Protein AF-0000000075672800 (afdb_homodimer)

Nearest PDB structures (foldseek):
  2wul-assembly1_D  TM=9.890E-01  e=1.015E-16  Homo sapiens
  2mmz-assembly1_A  TM=9.321E-01  e=4.591E-15  Homo sapiens
  2mma-assembly1_A  TM=9.754E-01  e=5.398E-12  Arabidopsis thaliana
  3gx8-assembly1_A  TM=9.590E-01  e=9.386E-12  Saccharomyces cerevisiae
  2yan-assembly2_B  TM=9.429E-01  e=2.158E-10  Homo sapiens

Sequence (304 aa):
MSRVFLTTARFLRTQGARSAFLRALSSEAADTGSREHIDGLVKKDKVVVFMKGVPQQPMCGFSNAVVQILRMHGVDNYSSYNVLEDENLRQGIKDYSSWPTIPQVFLSGEFVGGCDILLQMHQNGDLVEELQKVGIRSALLDKQPDTDKDKQMSRVFLTTARFLRTQGARSAFLRALSSEAADTGSREHIDGLVKKDKVVVFMKGVPQQPMCGFSNAVVQILRMHGVDNYSSYNVLEDENLRQGIKDYSSWPTIPQVFLSGEFVGGCDILLQMHQNGDLVEELQKVGIRSALLDKQPDTDKDKQ

Foldseek 3Di:
DPPPPPPPPPPPPCPDDPPDPPPPPPVPVPQCLDLVNVLCQLQVDQKEKEAADDLVDGPDPLRVLVSVLCVQQVNDDDHYDHCVVPVSNVVSVCVNLVHNDDIWMHGNSHTQGGSVSSVVCSVVVVVQVVCVVRPRHTPVVVPPPPVPPPVD/DPPPPPPPPPPPPCPDDPPDPPPPPPVPVPQCLDLVNVLCQLQVDQKEKEAADDLVDGPDPLRVLVSVLCVQQVNDDDHYDHCVVPVSNVVSVCVNLVHNDDIWMHGNSHTQGGSVSSVVCSVVVVVQVVCVVRPRHTPVVVPPPPVPPPVD

Solvent-accessible surface area (backbone atoms only — not comparable to full-atom values): 17864 Å² total; per-residue (Å²): 136,83,82,79,78,80,80,79,80,81,79,79,78,77,78,73,88,69,77,76,70,76,66,70,71,65,68,64,74,74,60,60,28,34,65,70,50,45,57,52,56,33,53,68,34,56,39,23,34,42,23,41,35,44,88,94,53,47,71,39,73,52,27,39,49,48,48,49,53,35,45,61,32,62,51,80,80,62,47,70,41,48,32,80,83,31,67,50,35,44,52,22,51,29,62,70,66,72,38,94,66,77,17,38,35,22,50,63,49,40,80,73,36,36,43,72,51,50,51,51,24,56,73,72,47,52,42,47,54,58,35,43,75,70,73,38,75,40,46,60,70,70,71,56,77,78,65,76,67,74,76,109,138,85,80,81,78,80,79,80,80,81,80,80,78,79,78,75,87,70,77,79,69,77,68,72,69,63,68,66,74,74,60,60,29,34,64,70,50,46,56,51,55,33,52,70,36,58,38,24,35,43,23,42,36,43,87,93,52,47,73,38,72,52,28,39,50,47,46,50,53,36,45,62,32,62,52,81,79,61,48,71,42,47,32,78,82,30,65,50,34,42,52,21,53,28,60,70,67,73,39,94,66,77,16,38,36,23,51,62,49,38,80,73,36,35,43,71,50,50,50,51,25,57,74,72,48,52,42,48,55,58,36,43,75,70,74,38,76,40,45,59,70,70,72,55,78,79,63,75,68,75,75,109

InterPro domains:
  IPR002109 Glutaredoxin [PF00462] (47-112)
  IPR004480 Monothiol glutaredoxin-related [PTHR10293] (20-142)
  IPR004480 Monothiol glutaredoxin-related [TIGR00365] (36-132)
  IPR033658 Glutaredoxin, PICOT-like [cd03028] (38-128)
  IPR036249 Thioredoxin-like superfamily [SSF52833] (35-136)

Structure (mmCIF, N/CA/C/O backbone):
data_AF-0000000075672800-model_v1
#
loop_
_entity.id
_entity.type
_entity.pdbx_description
1 polymer 'Glutaredoxin-related protein 5, mitochondrial'
#
loop_
_atom_site.group_PDB
_atom_site.id
_atom_site.type_symbol
_atom_site.label_atom_id
_atom_site.label_alt_id
_atom_site.label_comp_id
_atom_site.label_asym_id
_atom_site.label_entity_id
_atom_site.label_seq_id
_atom_site.pdbx_PDB_ins_code
_atom_site.Cartn_x
_atom_site.Cartn_y
_atom_site.Cartn_z
_atom_site.occupancy
_atom_site.B_iso_or_equiv
_atom_site.auth_seq_id
_atom_site.auth_comp_id
_atom_site.auth_asym_id
_atom_site.auth_atom_id
_atom_site.pdbx_PDB_model_num
ATOM 1 N N . MET A 1 1 ? 70.875 -48.156 53.344 1 31.61 1 MET A N 1
ATOM 2 C CA . MET A 1 1 ? 70.875 -47.062 52.406 1 31.61 1 MET A CA 1
ATOM 3 C C . MET A 1 1 ? 69.688 -47.156 51.469 1 31.61 1 MET A C 1
ATOM 5 O O . MET A 1 1 ? 69.75 -47.875 50.469 1 31.61 1 MET A O 1
ATOM 9 N N . SER A 1 2 ? 68.438 -47.5 52.094 1 36.44 2 SER A N 1
ATOM 10 C CA . SER A 1 2 ? 67.125 -47.938 51.625 1 36.44 2 SER A CA 1
ATOM 11 C C . SER A 1 2 ? 66.438 -46.812 50.844 1 36.44 2 SER A C 1
ATOM 13 O O . SER A 1 2 ? 66.188 -45.75 51.375 1 36.44 2 SER A O 1
ATOM 15 N N . ARG A 1 3 ? 66.875 -46.625 49.5 1 32.41 3 ARG A N 1
ATOM 16 C CA . ARG A 1 3 ? 66.438 -45.688 48.469 1 32.41 3 ARG A CA 1
ATOM 17 C C . ARG A 1 3 ? 64.938 -45.719 48.25 1 32.41 3 ARG A C 1
ATOM 19 O O . ARG A 1 3 ? 64.375 -46.75 47.875 1 32.41 3 ARG A O 1
ATOM 26 N N . VAL A 1 4 ? 64.062 -45.031 49.156 1 38.91 4 VAL A N 1
ATOM 27 C CA . VAL A 1 4 ? 62.656 -44.844 49.188 1 38.91 4 VAL A CA 1
ATOM 28 C C . VAL A 1 4 ? 62.188 -44.125 47.906 1 38.91 4 VAL A C 1
ATOM 30 O O . VAL A 1 4 ? 62.594 -43 47.625 1 38.91 4 VAL A O 1
ATOM 33 N N . PHE A 1 5 ? 62.156 -44.844 46.688 1 38.09 5 PHE A N 1
ATOM 34 C CA . PHE A 1 5 ? 61.719 -44.344 45.406 1 38.09 5 PHE A CA 1
ATOM 35 C C . PHE A 1 5 ? 60.281 -43.812 45.469 1 38.09 5 PHE A C 1
ATOM 37 O O . PHE A 1 5 ? 59.375 -44.594 45.812 1 38.09 5 PHE A O 1
ATOM 44 N N . LEU A 1 6 ? 60.031 -42.562 45.938 1 40.22 6 LEU A N 1
ATOM 45 C CA . LEU A 1 6 ? 58.75 -41.844 46 1 40.22 6 LEU A CA 1
ATOM 46 C C . LEU A 1 6 ? 58.125 -41.719 44.594 1 40.22 6 LEU A C 1
ATOM 48 O O . LEU A 1 6 ? 58.719 -41.094 43.688 1 40.22 6 LEU A O 1
ATOM 52 N N . THR A 1 7 ? 57.469 -42.781 44.031 1 39.62 7 THR A N 1
ATOM 53 C CA . THR A 1 7 ? 56.781 -42.844 42.75 1 39.62 7 THR A CA 1
ATOM 54 C C . THR A 1 7 ? 55.656 -41.844 42.688 1 39.62 7 THR A C 1
ATOM 56 O O . THR A 1 7 ? 54.719 -41.906 43.469 1 39.62 7 THR A O 1
ATOM 59 N N . THR A 1 8 ? 55.906 -40.469 42.406 1 40.53 8 THR A N 1
ATOM 60 C CA . THR A 1 8 ? 54.906 -39.406 42.219 1 40.53 8 THR A CA 1
ATOM 61 C C . THR A 1 8 ? 53.969 -39.75 41.094 1 40.53 8 THR A C 1
ATOM 63 O O . THR A 1 8 ? 54.375 -40.031 39.969 1 40.53 8 THR A O 1
ATOM 66 N N . ALA A 1 9 ? 52.75 -40.344 41.344 1 37.44 9 ALA A N 1
ATOM 67 C CA . ALA A 1 9 ? 51.625 -40.625 40.469 1 37.44 9 ALA A CA 1
ATOM 68 C C . ALA A 1 9 ? 51.094 -39.375 39.781 1 37.44 9 ALA A C 1
ATOM 70 O O . ALA A 1 9 ? 50.781 -38.375 40.438 1 37.44 9 ALA A O 1
ATOM 71 N N . ARG A 1 10 ? 51.625 -39.031 38.562 1 36.66 10 ARG A N 1
ATOM 72 C CA . ARG A 1 10 ? 51.156 -38 37.656 1 36.66 10 ARG A CA 1
ATOM 73 C C . ARG A 1 10 ? 49.688 -38.125 37.375 1 36.66 10 ARG A C 1
ATOM 75 O O . ARG A 1 10 ? 49.219 -39.188 36.875 1 36.66 10 ARG A O 1
ATOM 82 N N . PHE A 1 11 ? 48.781 -37.469 38.156 1 42.66 11 PHE A N 1
ATOM 83 C CA . PHE A 1 11 ? 47.344 -37.281 37.938 1 42.66 11 PHE A CA 1
ATOM 84 C C . PHE A 1 11 ? 47.062 -36.688 36.562 1 42.66 11 PHE A C 1
ATOM 86 O O . PHE A 1 11 ? 47.5 -35.594 36.281 1 42.66 11 PHE A O 1
ATOM 93 N N . LEU A 1 12 ? 46.875 -37.562 35.594 1 40.03 12 LEU A N 1
ATOM 94 C CA . LEU A 1 12 ? 46.406 -37.25 34.25 1 40.03 12 LEU A CA 1
ATOM 95 C C . LEU A 1 12 ? 45.031 -36.531 34.312 1 40.03 12 LEU A C 1
ATOM 97 O O . LEU A 1 12 ? 44.094 -37.062 34.844 1 40.03 12 LEU A O 1
ATOM 101 N N . ARG A 1 13 ? 45.031 -35.156 34.344 1 42.19 13 ARG A N 1
ATOM 102 C CA . ARG A 1 13 ? 43.906 -34.25 34.156 1 42.19 13 ARG A CA 1
ATOM 103 C C . ARG A 1 13 ? 43.188 -34.5 32.844 1 42.19 13 ARG A C 1
ATOM 105 O O . ARG A 1 13 ? 43.75 -34.375 31.766 1 42.19 13 ARG A O 1
ATOM 112 N N . THR A 1 14 ? 42.25 -35.5 32.812 1 38.66 14 THR A N 1
ATOM 113 C CA . THR A 1 14 ? 41.312 -35.688 31.734 1 38.66 14 THR A CA 1
ATOM 114 C C . THR A 1 14 ? 40.469 -34.438 31.5 1 38.66 14 THR A C 1
ATOM 116 O O . THR A 1 14 ? 39.625 -34.094 32.344 1 38.66 14 THR A O 1
ATOM 119 N N . GLN A 1 15 ? 41 -33.312 31.125 1 44.03 15 GLN A N 1
ATOM 120 C CA . GLN A 1 15 ? 40.188 -32.156 30.719 1 44.03 15 GLN A CA 1
ATOM 121 C C . GLN A 1 15 ? 39.281 -32.5 29.547 1 44.03 15 GLN A C 1
ATOM 123 O O . GLN A 1 15 ? 39.75 -32.656 28.422 1 44.03 15 GLN A O 1
ATOM 128 N N . GLY A 1 16 ? 38.469 -33.625 29.609 1 35.09 16 GLY A N 1
ATOM 129 C CA . GLY A 1 16 ? 37.656 -33.938 28.469 1 35.09 16 GLY A CA 1
ATOM 130 C C . GLY A 1 16 ? 36.844 -32.75 27.953 1 35.09 16 GLY A C 1
ATOM 131 O O . GLY A 1 16 ? 36.719 -31.734 28.641 1 35.09 16 GLY A O 1
ATOM 132 N N . ALA A 1 17 ? 35.875 -33 26.781 1 35.78 17 ALA A N 1
ATOM 133 C CA . ALA A 1 17 ? 35.188 -32.594 25.578 1 35.78 17 ALA A CA 1
ATOM 134 C C . ALA A 1 17 ? 33.906 -31.844 25.906 1 35.78 17 ALA A C 1
ATOM 136 O O . ALA A 1 17 ? 32.812 -32.438 25.906 1 35.78 17 ALA A O 1
ATOM 137 N N . ARG A 1 18 ? 33.844 -31.172 27.047 1 38 18 ARG A N 1
ATOM 138 C CA . ARG A 1 18 ? 32.5 -30.609 27.312 1 38 18 ARG A CA 1
ATOM 139 C C . ARG A 1 18 ? 32.031 -29.781 26.141 1 38 18 ARG A C 1
ATOM 141 O O . ARG A 1 18 ? 30.828 -29.516 26 1 38 18 ARG A O 1
ATOM 148 N N . SER A 1 19 ? 32.906 -29.016 25.531 1 41.56 19 SER A N 1
ATOM 149 C CA . SER A 1 19 ? 32.406 -27.719 25.109 1 41.56 19 SER A CA 1
ATOM 150 C C . SER A 1 19 ? 31.531 -27.859 23.859 1 41.56 19 SER A C 1
ATOM 152 O O . SER A 1 19 ? 31 -26.859 23.359 1 41.56 19 SER A O 1
ATOM 154 N N . ALA A 1 20 ? 31.422 -28.953 23.078 1 39.66 20 ALA A N 1
ATOM 155 C CA . ALA A 1 20 ? 31 -28.734 21.688 1 39.66 20 ALA A CA 1
ATOM 156 C C . ALA A 1 20 ? 29.484 -28.594 21.594 1 39.66 20 ALA A C 1
ATOM 158 O O . ALA A 1 20 ? 28.953 -28.312 20.516 1 39.66 20 ALA A O 1
ATOM 159 N N . PHE A 1 21 ? 28.688 -28.828 22.656 1 44.5 21 PHE A N 1
ATOM 160 C CA . PHE A 1 21 ? 27.281 -29.094 22.359 1 44.5 21 PHE A CA 1
ATOM 161 C C . PHE A 1 21 ? 26.516 -27.797 22.156 1 44.5 21 PHE A C 1
ATOM 163 O O . PHE A 1 21 ? 25.422 -27.797 21.578 1 44.5 21 PHE A O 1
ATOM 170 N N . LEU A 1 22 ? 26.969 -26.656 22.641 1 41.94 22 LEU A N 1
ATOM 171 C CA . LEU A 1 22 ? 26.016 -25.562 22.703 1 41.94 22 LEU A CA 1
ATOM 172 C C . LEU A 1 22 ? 25.797 -24.938 21.328 1 41.94 22 LEU A C 1
ATOM 174 O O . LEU A 1 22 ? 25.016 -24 21.188 1 41.94 22 LEU A O 1
ATOM 178 N N . ARG A 1 23 ? 26.625 -25.125 20.391 1 43.59 23 ARG A N 1
ATOM 179 C CA . ARG A 1 23 ? 26.516 -24.281 19.219 1 43.59 23 ARG A CA 1
ATOM 180 C C . ARG A 1 23 ? 25.328 -24.688 18.359 1 43.59 23 ARG A C 1
ATOM 182 O O . ARG A 1 23 ? 25.031 -24.062 17.344 1 43.59 23 ARG A O 1
ATOM 189 N N . ALA A 1 24 ? 24.875 -25.891 18.438 1 42.12 24 ALA A N 1
ATOM 190 C CA . ALA A 1 24 ? 24.109 -26.312 17.25 1 42.12 24 ALA A CA 1
ATOM 191 C C . ALA A 1 24 ? 22.75 -25.609 17.203 1 42.12 24 ALA A C 1
ATOM 193 O O . ALA A 1 24 ? 22.078 -25.625 16.172 1 42.12 24 ALA A O 1
ATOM 194 N N . LEU A 1 25 ? 22.234 -25.281 18.422 1 39.91 25 LEU A N 1
ATOM 195 C CA . LEU A 1 25 ? 20.828 -24.891 18.281 1 39.91 25 LEU A CA 1
ATOM 196 C C . LEU A 1 25 ? 20.703 -23.469 17.734 1 39.91 25 LEU A C 1
ATOM 198 O O . LEU A 1 25 ? 19.797 -22.734 18.109 1 39.91 25 LEU A O 1
ATOM 202 N N . SER A 1 26 ? 21.703 -22.875 17.297 1 42.16 26 SER A N 1
ATOM 203 C CA . SER A 1 26 ? 21.344 -21.609 16.688 1 42.16 26 SER A CA 1
ATOM 204 C C . SER A 1 26 ? 20.188 -21.781 15.711 1 42.16 26 SER A C 1
ATOM 206 O O . SER A 1 26 ? 20.312 -22.469 14.695 1 42.16 26 SER A O 1
ATOM 208 N N . SER A 1 27 ? 19.047 -21.984 16.188 1 41.69 27 SER A N 1
ATOM 209 C CA . SER A 1 27 ? 17.891 -21.812 15.336 1 41.69 27 SER A CA 1
ATOM 210 C C . SER A 1 27 ? 18.125 -20.703 14.305 1 41.69 27 SER A C 1
ATOM 212 O O . SER A 1 27 ? 18.297 -19.547 14.664 1 41.69 27 SER A O 1
ATOM 214 N N . GLU A 1 28 ? 19.016 -20.781 13.461 1 42.94 28 GLU A N 1
ATOM 215 C CA . GLU A 1 28 ? 19.031 -19.828 12.352 1 42.94 28 GLU A CA 1
ATOM 216 C C . GLU A 1 28 ? 17.625 -19.344 12.008 1 42.94 28 GLU A C 1
ATOM 218 O O . GLU A 1 28 ? 16.797 -20.141 11.57 1 42.94 28 GLU A O 1
ATOM 223 N N . ALA A 1 29 ? 16.984 -18.641 12.867 1 49.84 29 ALA A N 1
ATOM 224 C CA . ALA A 1 29 ? 15.766 -17.969 12.422 1 49.84 29 ALA A CA 1
ATOM 225 C C . ALA A 1 29 ? 15.75 -17.812 10.906 1 49.84 29 ALA A C 1
ATOM 227 O O . ALA A 1 29 ? 16.703 -17.297 10.32 1 49.84 29 ALA A O 1
ATOM 228 N N . ALA A 1 30 ? 15.234 -18.844 10.156 1 63.38 30 ALA A N 1
ATOM 229 C CA . ALA A 1 30 ? 15.156 -18.969 8.703 1 63.38 30 ALA A CA 1
ATOM 230 C C . ALA A 1 30 ? 14.961 -17.609 8.047 1 63.38 30 ALA A C 1
ATOM 232 O O . ALA A 1 30 ? 14.086 -16.844 8.445 1 63.38 30 ALA A O 1
ATOM 233 N N . ASP A 1 31 ? 16.062 -17.031 7.461 1 91 31 ASP A N 1
ATOM 234 C CA . ASP A 1 31 ? 16.016 -15.836 6.625 1 91 31 ASP A CA 1
ATOM 235 C C . ASP A 1 31 ? 14.852 -15.914 5.629 1 91 31 ASP A C 1
ATOM 237 O O . ASP A 1 31 ? 14.953 -16.594 4.605 1 91 31 ASP A O 1
ATOM 241 N N . THR A 1 32 ? 13.688 -15.391 5.992 1 97.5 32 THR A N 1
ATOM 242 C CA . THR A 1 32 ? 12.461 -15.469 5.199 1 97.5 32 THR A CA 1
ATOM 243 C C . THR A 1 32 ? 12.664 -14.844 3.824 1 97.5 32 THR A C 1
ATOM 245 O O . THR A 1 32 ? 11.867 -15.062 2.912 1 97.5 32 THR A O 1
ATOM 248 N N . GLY A 1 33 ? 13.695 -14.133 3.695 1 98.19 33 GLY A N 1
ATOM 249 C CA . GLY A 1 33 ? 13.984 -13.492 2.422 1 98.19 33 GLY A CA 1
ATOM 250 C C . GLY A 1 33 ? 15 -14.242 1.588 1 98.19 33 GLY A C 1
ATOM 251 O O . GLY A 1 33 ? 15.352 -13.812 0.489 1 98.19 33 GLY A O 1
ATOM 252 N N . SER A 1 34 ? 15.406 -15.383 2.059 1 98.38 34 SER A N 1
ATOM 253 C CA . SER A 1 34 ? 16.422 -16.141 1.334 1 98.38 34 SER A CA 1
ATOM 254 C C . SER A 1 34 ? 15.844 -16.781 0.082 1 98.38 34 SER A C 1
ATOM 256 O O . SER A 1 34 ? 14.656 -17.125 0.047 1 98.38 34 SER A O 1
ATOM 258 N N . ARG A 1 35 ? 16.719 -16.984 -0.859 1 98.25 35 ARG A N 1
ATOM 259 C CA . ARG A 1 35 ? 16.312 -17.641 -2.096 1 98.25 35 ARG A CA 1
ATOM 260 C C . ARG A 1 35 ? 15.742 -19.031 -1.816 1 98.25 35 ARG A C 1
ATOM 262 O O . ARG A 1 35 ? 14.742 -19.438 -2.414 1 98.25 35 ARG A O 1
ATOM 269 N N . GLU A 1 36 ? 16.391 -19.781 -1.002 1 97.94 36 GLU A N 1
ATOM 270 C CA . GLU A 1 36 ? 15.969 -21.125 -0.667 1 97.94 36 GLU A CA 1
ATOM 271 C C . GLU A 1 36 ? 14.562 -21.125 -0.062 1 97.94 36 GLU A C 1
ATOM 273 O O . GLU A 1 36 ? 13.734 -21.969 -0.413 1 97.94 36 GLU A O 1
ATOM 278 N N . HIS A 1 37 ? 14.336 -20.266 0.854 1 98.5 37 HIS A N 1
ATOM 279 C CA . HIS A 1 37 ? 13.023 -20.188 1.494 1 98.5 37 HIS A CA 1
ATOM 280 C C . HIS A 1 37 ? 11.938 -19.828 0.483 1 98.5 37 HIS A C 1
ATOM 282 O O . HIS A 1 37 ? 10.898 -20.484 0.436 1 98.5 37 HIS A O 1
ATOM 288 N N . ILE A 1 38 ? 12.164 -18.844 -0.338 1 98.75 38 ILE A N 1
ATOM 289 C CA . ILE A 1 38 ? 11.18 -18.359 -1.302 1 98.75 38 ILE A CA 1
ATOM 290 C C . ILE A 1 38 ? 10.922 -19.422 -2.361 1 98.75 38 ILE A C 1
ATOM 292 O O . ILE A 1 38 ? 9.789 -19.625 -2.791 1 98.75 38 ILE A O 1
ATOM 296 N N . ASP A 1 39 ? 11.992 -20.078 -2.74 1 98.62 39 ASP A N 1
ATOM 297 C CA . ASP A 1 39 ? 11.859 -21.188 -3.684 1 98.62 39 ASP A CA 1
ATOM 298 C C . ASP A 1 39 ? 10.859 -22.219 -3.172 1 98.62 39 ASP A C 1
ATOM 300 O O . ASP A 1 39 ? 10.078 -22.781 -3.949 1 98.62 39 ASP A O 1
ATOM 304 N N . GLY A 1 40 ? 10.914 -22.484 -1.912 1 98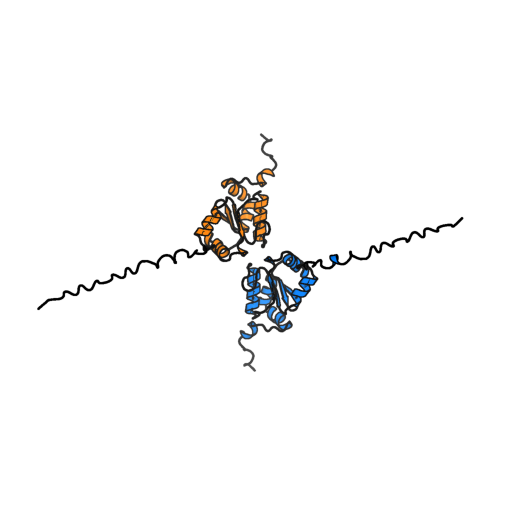.5 40 GLY A N 1
ATOM 305 C CA . GLY A 1 40 ? 9.953 -23.391 -1.309 1 98.5 40 GLY A CA 1
ATOM 306 C C . GLY A 1 40 ? 8.531 -22.859 -1.32 1 98.5 40 GLY A C 1
ATOM 307 O O . GLY A 1 40 ? 7.582 -23.594 -1.566 1 98.5 40 GLY A O 1
ATOM 308 N N . LEU A 1 41 ? 8.375 -21.594 -1.083 1 98.75 41 LEU A N 1
ATOM 309 C CA . LEU A 1 41 ? 7.051 -21 -1.019 1 98.75 41 LEU A CA 1
ATOM 310 C C . LEU A 1 41 ? 6.379 -21.016 -2.387 1 98.75 41 LEU A C 1
ATOM 312 O O . LEU A 1 41 ? 5.207 -21.375 -2.502 1 98.75 41 LEU A O 1
ATOM 316 N N . VAL A 1 42 ? 7.125 -20.656 -3.482 1 98.81 42 VAL A N 1
ATOM 317 C CA . VAL A 1 42 ? 6.508 -20.453 -4.789 1 98.81 42 VAL A CA 1
ATOM 318 C C . VAL A 1 42 ? 6.082 -21.797 -5.371 1 98.81 42 VAL A C 1
ATOM 320 O O . VAL A 1 42 ? 5.285 -21.859 -6.312 1 98.81 42 VAL A O 1
ATOM 323 N N . LYS A 1 43 ? 6.594 -22.859 -4.828 1 98.31 43 LYS A N 1
ATOM 324 C CA . LYS A 1 43 ? 6.32 -24.188 -5.355 1 98.31 43 LYS A CA 1
ATOM 325 C C . LYS A 1 43 ? 5.297 -24.922 -4.488 1 98.31 43 LYS A C 1
ATOM 327 O O . LYS A 1 43 ? 4.914 -26.047 -4.793 1 98.31 43 LYS A O 1
ATOM 332 N N . LYS A 1 44 ? 4.828 -24.25 -3.484 1 98 44 LYS A N 1
ATOM 333 C CA . LYS A 1 44 ? 3.984 -24.922 -2.494 1 98 44 LYS A CA 1
ATOM 334 C C . LYS A 1 44 ? 2.613 -25.25 -3.074 1 98 44 LYS A C 1
ATOM 336 O O . LYS A 1 44 ? 1.985 -26.234 -2.672 1 98 44 LYS A O 1
ATOM 341 N N . ASP A 1 45 ? 2.092 -24.422 -3.963 1 98.5 45 ASP A N 1
ATOM 342 C CA . ASP A 1 45 ? 0.781 -24.578 -4.586 1 98.5 45 ASP A CA 1
ATOM 343 C C . ASP A 1 45 ? 0.817 -24.156 -6.055 1 98.5 45 ASP A C 1
ATOM 345 O O . ASP A 1 45 ? 1.795 -23.562 -6.512 1 98.5 45 ASP A O 1
ATOM 349 N N . LYS A 1 46 ? -0.188 -24.547 -6.73 1 98.62 46 LYS A N 1
ATOM 350 C CA . LYS A 1 46 ? -0.269 -24.219 -8.148 1 98.62 46 LYS A CA 1
ATOM 351 C C . LYS A 1 46 ? -0.292 -22.703 -8.367 1 98.62 46 LYS A C 1
ATOM 353 O O . LYS A 1 46 ? 0.271 -22.203 -9.344 1 98.62 46 LYS A O 1
ATOM 358 N N . VAL A 1 47 ? -1.042 -22.047 -7.516 1 98.94 47 VAL A N 1
ATOM 359 C CA . VAL A 1 47 ? -1.1 -20.594 -7.562 1 98.94 47 VAL A CA 1
ATOM 360 C C . VAL A 1 47 ? -0.586 -20 -6.246 1 98.94 47 VAL A C 1
ATOM 362 O O . VAL A 1 47 ? -1.067 -20.375 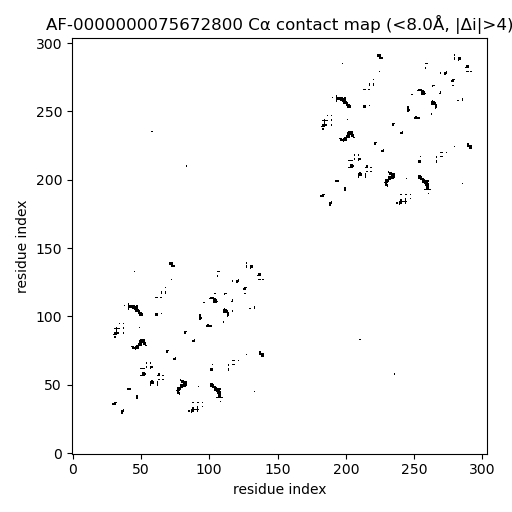-5.172 1 98.94 47 VAL A O 1
ATOM 365 N N . VAL A 1 48 ? 0.435 -19.172 -6.332 1 98.94 48 VAL A N 1
ATOM 366 C CA . VAL A 1 48 ? 1.021 -18.5 -5.176 1 98.94 48 VAL A CA 1
ATOM 367 C C . VAL A 1 48 ? 1.113 -17 -5.438 1 98.94 48 VAL A C 1
ATOM 369 O O . VAL A 1 48 ? 1.562 -16.578 -6.508 1 98.94 48 VAL A O 1
ATOM 372 N N . VAL A 1 49 ? 0.68 -16.203 -4.488 1 98.94 49 VAL A N 1
ATOM 373 C CA . VAL A 1 49 ? 0.692 -14.75 -4.633 1 98.94 49 VAL A CA 1
ATOM 374 C C . VAL A 1 49 ? 1.41 -14.109 -3.445 1 98.94 49 VAL A C 1
ATOM 376 O O . VAL A 1 49 ? 1.085 -14.398 -2.291 1 98.94 49 VAL A O 1
ATOM 379 N N . PHE A 1 50 ? 2.445 -13.344 -3.699 1 98.94 50 PHE A N 1
ATOM 380 C CA . PHE A 1 50 ? 2.996 -12.406 -2.729 1 98.94 50 PHE A CA 1
ATOM 381 C C . PHE A 1 50 ? 2.342 -11.039 -2.875 1 98.94 50 PHE A C 1
ATOM 383 O O . PHE A 1 50 ? 2.365 -10.445 -3.955 1 98.94 50 PHE A O 1
ATOM 390 N N . MET A 1 51 ? 1.781 -10.438 -1.801 1 98.88 51 MET A N 1
ATOM 391 C CA . MET A 1 51 ? 0.939 -9.258 -1.969 1 98.88 51 MET A CA 1
ATOM 392 C C . MET A 1 51 ? 0.933 -8.406 -0.702 1 98.88 51 MET A C 1
ATOM 394 O O . MET A 1 51 ? 1.441 -8.828 0.338 1 98.88 51 MET A O 1
ATOM 398 N N . LYS A 1 52 ? 0.511 -7.223 -0.835 1 98.56 52 LYS A N 1
ATOM 399 C CA . LYS A 1 52 ? 0.25 -6.375 0.322 1 98.56 52 LYS A CA 1
ATOM 400 C C . LYS A 1 52 ? -1.137 -6.641 0.9 1 98.56 52 LYS A C 1
ATOM 402 O O . LYS A 1 52 ? -2.146 -6.238 0.316 1 98.56 52 LYS A O 1
ATOM 407 N N . GLY A 1 53 ? -1.159 -7.273 2.074 1 98.06 53 GLY A N 1
ATOM 408 C CA . GLY A 1 53 ? -2.398 -7.801 2.623 1 98.06 53 GLY A CA 1
ATOM 409 C C . GLY A 1 53 ? -2.631 -9.258 2.283 1 98.06 53 GLY A C 1
ATOM 410 O O . GLY A 1 53 ? -1.686 -9.992 1.98 1 98.06 53 GLY A O 1
ATOM 411 N N . VAL A 1 54 ? -3.873 -9.703 2.535 1 98.06 54 VAL A N 1
ATOM 412 C CA . VAL A 1 54 ? -4.316 -11.055 2.217 1 98.06 54 VAL A CA 1
ATOM 413 C C . VAL A 1 54 ? -5.551 -11 1.318 1 98.06 54 VAL A C 1
ATOM 415 O O . VAL A 1 54 ? -6.172 -9.945 1.175 1 98.06 54 VAL A O 1
ATOM 418 N N . PRO A 1 55 ? -5.844 -12.125 0.625 1 98.62 55 PRO A N 1
ATOM 419 C CA . PRO A 1 55 ? -6.93 -12.094 -0.355 1 98.62 55 PRO A CA 1
ATOM 420 C C . PRO A 1 55 ? -8.234 -11.555 0.224 1 98.62 55 PRO A C 1
ATOM 422 O O . PRO A 1 55 ? -8.969 -10.844 -0.465 1 98.62 55 PRO A O 1
ATOM 425 N N . GLN A 1 56 ? -8.492 -11.82 1.483 1 97.06 56 GLN A N 1
ATOM 426 C CA . GLN A 1 56 ? -9.734 -11.391 2.113 1 97.06 56 GLN A CA 1
ATOM 427 C C . GLN A 1 56 ? -9.672 -9.922 2.514 1 97.06 56 GLN A C 1
ATOM 429 O O . GLN A 1 56 ? -10.703 -9.289 2.766 1 97.06 56 GLN A O 1
ATOM 434 N N . GLN A 1 57 ? -8.453 -9.406 2.6 1 96.69 57 GLN A N 1
ATOM 435 C CA . GLN A 1 57 ? -8.25 -8.023 3.018 1 96.69 57 GLN A CA 1
ATOM 436 C C . GLN A 1 57 ? -7.012 -7.43 2.35 1 96.69 57 GLN A C 1
ATOM 438 O O . GLN A 1 57 ? -6.035 -7.098 3.023 1 96.69 57 GLN A O 1
ATOM 443 N N . PRO A 1 58 ? -7.105 -7.215 1.062 1 97.94 58 PRO A N 1
ATOM 444 C CA . PRO A 1 58 ? -5.977 -6.547 0.41 1 97.94 58 PRO A CA 1
ATOM 445 C C . PRO A 1 58 ? -5.766 -5.121 0.916 1 97.94 58 PRO A C 1
ATOM 447 O O . PRO A 1 58 ? -6.734 -4.406 1.183 1 97.94 58 PRO A O 1
ATOM 450 N N . MET A 1 59 ? -4.555 -4.691 1.023 1 97.06 59 MET A N 1
ATOM 451 C CA . MET A 1 59 ? -4.234 -3.414 1.65 1 97.06 59 MET A CA 1
ATOM 452 C C . MET A 1 59 ? -3.658 -2.436 0.63 1 97.06 59 MET A C 1
ATOM 454 O O . MET A 1 59 ? -3.102 -1.401 1.001 1 97.06 59 MET A O 1
ATOM 458 N N . CYS A 1 60 ? -3.74 -2.736 -0.625 1 96.88 60 CYS A N 1
ATOM 459 C CA . CYS A 1 60 ? -3.299 -1.951 -1.771 1 96.88 60 CYS A CA 1
ATOM 460 C C . CYS A 1 60 ? -4.168 -2.232 -2.992 1 96.88 60 CYS A C 1
ATOM 462 O O . CYS A 1 60 ? -4.641 -3.354 -3.178 1 96.88 60 CYS A O 1
ATOM 464 N N . GLY A 1 61 ? -4.355 -1.227 -3.756 1 96.5 61 GLY A N 1
ATOM 465 C CA . GLY A 1 61 ? -5.215 -1.368 -4.922 1 96.5 61 GLY A CA 1
ATOM 466 C C . GLY A 1 61 ? -4.688 -2.371 -5.93 1 96.5 61 GLY A C 1
ATOM 467 O O . GLY A 1 61 ? -5.465 -3.09 -6.562 1 96.5 61 GLY A O 1
ATOM 468 N N . PHE A 1 62 ? -3.379 -2.426 -6.113 1 98.25 62 PHE A N 1
ATOM 469 C CA . PHE A 1 62 ? -2.797 -3.375 -7.051 1 98.25 62 PHE A CA 1
ATOM 470 C C . PHE A 1 62 ? -2.99 -4.809 -6.562 1 98.25 62 PHE A C 1
ATOM 472 O O . PHE A 1 62 ? -3.309 -5.699 -7.352 1 98.25 62 PHE A O 1
ATOM 479 N N . SER A 1 63 ? -2.738 -5.004 -5.297 1 98.88 63 SER A N 1
ATOM 480 C CA . SER A 1 63 ? -2.992 -6.32 -4.715 1 98.88 63 SER A CA 1
ATOM 481 C C . SER A 1 63 ? -4.457 -6.711 -4.852 1 98.88 63 SER A C 1
ATOM 483 O O . SER A 1 63 ? -4.773 -7.859 -5.172 1 98.88 63 SER A O 1
ATOM 485 N N . ASN A 1 64 ? -5.328 -5.781 -4.641 1 98.69 64 ASN A N 1
ATOM 486 C CA . ASN A 1 64 ? -6.754 -6.047 -4.812 1 98.69 64 ASN A CA 1
ATOM 487 C C . ASN A 1 64 ? -7.078 -6.449 -6.25 1 98.69 64 ASN A C 1
ATOM 489 O O . ASN A 1 64 ? -7.875 -7.359 -6.48 1 98.69 64 ASN A O 1
ATOM 493 N N . ALA A 1 65 ? -6.473 -5.75 -7.195 1 98.81 65 ALA A N 1
ATOM 494 C CA . ALA A 1 65 ? -6.703 -6.066 -8.602 1 98.81 65 ALA A CA 1
ATOM 495 C C . ALA A 1 65 ? -6.328 -7.512 -8.906 1 98.81 65 ALA A C 1
ATOM 497 O O . ALA A 1 65 ? -7.078 -8.227 -9.578 1 98.81 65 ALA A O 1
ATOM 498 N N . VAL A 1 66 ? -5.199 -7.934 -8.406 1 98.94 66 VAL A N 1
ATOM 499 C CA . VAL A 1 66 ? -4.746 -9.305 -8.633 1 98.94 66 VAL A CA 1
ATOM 500 C C . VAL A 1 66 ? -5.75 -10.281 -8.031 1 98.94 66 VAL A C 1
ATOM 502 O O . VAL A 1 66 ? -6.125 -11.266 -8.664 1 98.94 66 VAL A O 1
ATOM 505 N N . VAL A 1 67 ? -6.223 -10.031 -6.809 1 98.94 67 VAL A N 1
ATOM 506 C CA . VAL A 1 67 ? -7.203 -10.883 -6.141 1 98.94 67 VAL A CA 1
ATOM 507 C C . VAL A 1 67 ? -8.477 -10.969 -6.984 1 98.94 67 VAL A C 1
ATOM 509 O O . VAL A 1 67 ? -9.016 -12.055 -7.191 1 98.94 67 VAL A O 1
ATOM 512 N N . GLN A 1 68 ? -8.891 -9.891 -7.508 1 98.75 68 GLN A N 1
ATOM 513 C CA . GLN A 1 68 ? -10.117 -9.852 -8.305 1 98.75 68 GLN A CA 1
ATOM 514 C C . GLN A 1 68 ? -9.953 -10.625 -9.609 1 98.75 68 GLN A C 1
ATOM 516 O O . GLN A 1 68 ? -10.859 -11.352 -10.023 1 98.75 68 GLN A O 1
ATOM 521 N N . ILE A 1 69 ? -8.867 -10.406 -10.227 1 98.88 69 ILE A N 1
ATOM 522 C CA . ILE A 1 69 ? -8.602 -11.117 -11.469 1 98.88 69 ILE A CA 1
ATOM 523 C C . ILE A 1 69 ? -8.648 -12.625 -11.219 1 98.88 69 ILE A C 1
ATOM 525 O O . ILE A 1 69 ? -9.297 -13.367 -11.961 1 98.88 69 ILE A O 1
ATOM 529 N N . LEU A 1 70 ? -7.965 -13.102 -10.195 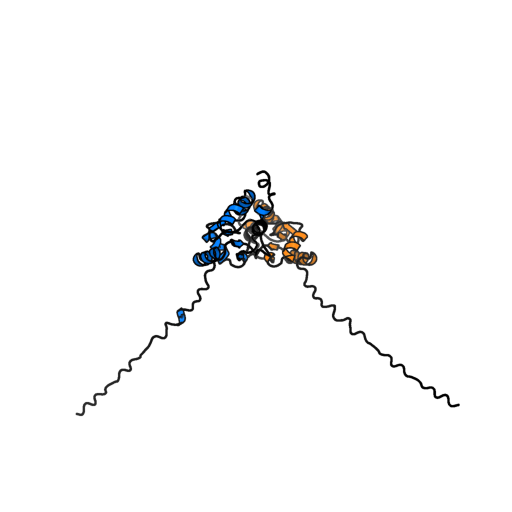1 98.88 70 LEU A N 1
ATOM 530 C CA . LEU A 1 70 ? -7.973 -14.523 -9.875 1 98.88 70 LEU A CA 1
ATOM 531 C C . LEU A 1 70 ? -9.391 -15.008 -9.586 1 98.88 70 LEU A C 1
ATOM 533 O O . LEU A 1 70 ? -9.789 -16.078 -10.047 1 98.88 70 LEU A O 1
ATOM 537 N N . ARG A 1 71 ? -10.102 -14.242 -8.891 1 98.69 71 ARG A N 1
ATOM 538 C CA . ARG A 1 71 ? -11.492 -14.57 -8.578 1 98.69 71 ARG A CA 1
ATOM 539 C C . ARG A 1 71 ? -12.32 -14.711 -9.852 1 98.69 71 ARG A C 1
ATOM 541 O O . ARG A 1 71 ? -13.109 -15.648 -9.984 1 98.69 71 ARG A O 1
ATOM 548 N N . MET A 1 72 ? -12.18 -13.805 -10.789 1 98.31 72 MET A N 1
ATOM 549 C CA . MET A 1 72 ? -12.914 -13.836 -12.047 1 98.31 72 MET A CA 1
ATOM 550 C C . MET A 1 72 ? -12.609 -15.109 -12.82 1 98.31 72 MET A C 1
ATOM 552 O O . MET A 1 72 ? -13.453 -15.609 -13.562 1 98.31 72 MET A O 1
ATOM 556 N N . HIS A 1 73 ? -11.484 -15.594 -12.609 1 98.69 73 HIS A N 1
ATOM 557 C CA . HIS A 1 73 ? -11.078 -16.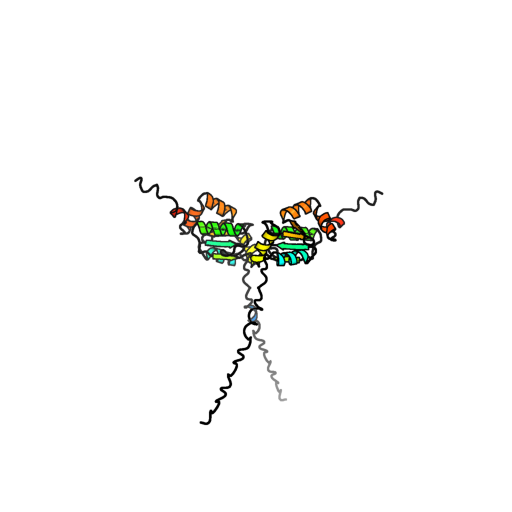812 -13.297 1 98.69 73 HIS A CA 1
ATOM 558 C C . HIS A 1 73 ? -11.43 -18.047 -12.477 1 98.69 73 HIS A C 1
ATOM 560 O O . HIS A 1 73 ? -11.047 -19.172 -12.828 1 98.69 73 HIS A O 1
ATOM 566 N N . GLY A 1 74 ? -12.055 -17.828 -11.336 1 98.31 74 GLY A N 1
ATOM 567 C CA . GLY A 1 74 ? -12.484 -18.953 -10.516 1 98.31 74 GLY A CA 1
ATOM 568 C C . GLY A 1 74 ? -11.375 -19.516 -9.648 1 98.31 74 GLY A C 1
ATOM 569 O O . GLY A 1 74 ? -11.453 -20.672 -9.195 1 98.31 74 GLY A O 1
ATOM 570 N N . VAL A 1 75 ? -10.312 -18.734 -9.523 1 98.62 75 VAL A N 1
ATOM 571 C CA . VAL A 1 75 ? -9.211 -19.156 -8.672 1 98.62 75 VAL A CA 1
ATOM 572 C C . VAL A 1 75 ? -9.406 -18.609 -7.262 1 98.62 75 VAL A C 1
ATOM 574 O O . VAL A 1 75 ? -9 -17.484 -6.961 1 98.62 75 VAL A O 1
ATOM 577 N N . ASP A 1 76 ? -9.906 -19.438 -6.379 1 95.19 76 ASP A N 1
ATOM 578 C CA . ASP A 1 76 ? -10.297 -18.969 -5.059 1 95.19 76 ASP A CA 1
ATOM 579 C C . ASP A 1 76 ? -9.398 -19.547 -3.973 1 95.19 76 ASP A C 1
ATOM 581 O O . ASP A 1 76 ? -9.383 -19.062 -2.838 1 95.19 76 ASP A O 1
ATOM 585 N N . ASN A 1 77 ? -8.781 -20.609 -4.355 1 95.31 77 ASN A N 1
ATOM 586 C CA . ASN A 1 77 ? -7.887 -21.281 -3.414 1 95.31 77 ASN A CA 1
ATOM 587 C C . ASN A 1 77 ? -6.438 -21.219 -3.881 1 95.31 77 ASN A C 1
ATOM 589 O O . ASN A 1 77 ? -6.082 -21.812 -4.895 1 95.31 77 ASN A O 1
ATOM 593 N N . TYR A 1 78 ? -5.719 -20.469 -3.238 1 98.75 78 TYR A N 1
ATOM 594 C CA . TYR A 1 78 ? -4.297 -20.344 -3.533 1 98.75 78 TYR A CA 1
ATOM 595 C C . TYR A 1 78 ? -3.521 -19.875 -2.309 1 98.75 78 TYR A C 1
ATOM 597 O O . TYR A 1 78 ? -4.109 -19.359 -1.354 1 98.75 78 TYR A O 1
ATOM 605 N N . SER A 1 79 ? -2.268 -20.109 -2.328 1 98.75 79 SER A N 1
ATOM 606 C CA . SER A 1 79 ? -1.418 -19.609 -1.256 1 98.75 79 SER A CA 1
ATOM 607 C C . SER A 1 79 ? -1.107 -18.125 -1.451 1 98.75 79 SER A C 1
ATOM 609 O O . SER A 1 79 ? -0.854 -17.688 -2.572 1 98.75 79 SER A O 1
ATOM 611 N N . SER A 1 80 ? -1.186 -17.406 -0.429 1 98.81 80 SER A N 1
ATOM 612 C CA . SER A 1 80 ? -0.817 -16 -0.438 1 98.81 80 SER A CA 1
ATOM 613 C C . SER A 1 80 ? 0.09 -15.656 0.738 1 98.81 80 SER A C 1
ATOM 615 O O . SER A 1 80 ? -0.048 -16.234 1.822 1 98.81 80 SER A O 1
ATOM 617 N N . TYR A 1 81 ? 1.004 -14.742 0.562 1 98.88 81 TYR A N 1
ATOM 618 C CA . TYR A 1 81 ? 1.934 -14.281 1.587 1 98.88 81 TYR A CA 1
ATOM 619 C C . TYR A 1 81 ? 1.918 -12.766 1.693 1 98.88 81 TYR A C 1
ATOM 621 O O . TYR A 1 81 ? 2.154 -12.062 0.706 1 98.88 81 TYR A O 1
ATOM 629 N N . ASN A 1 82 ? 1.614 -12.336 2.865 1 98.75 82 ASN A N 1
ATOM 630 C CA . ASN A 1 82 ? 1.542 -10.906 3.146 1 98.75 82 ASN A CA 1
ATOM 631 C C . ASN A 1 82 ? 2.926 -10.312 3.4 1 98.75 82 ASN A C 1
ATOM 633 O O . ASN A 1 82 ? 3.506 -10.523 4.469 1 98.75 82 ASN A O 1
ATOM 637 N N . VAL A 1 83 ? 3.371 -9.453 2.502 1 98.56 83 VAL A N 1
ATOM 638 C CA . VAL A 1 83 ? 4.746 -8.977 2.584 1 98.56 83 VAL A CA 1
ATOM 639 C C . VAL A 1 83 ? 4.824 -7.797 3.553 1 98.56 83 VAL A C 1
ATOM 641 O O . VAL A 1 83 ? 5.914 -7.395 3.967 1 98.56 83 VAL A O 1
ATOM 644 N N . LEU A 1 84 ? 3.695 -7.191 3.854 1 97.38 84 LEU A N 1
ATOM 645 C CA . LEU A 1 84 ? 3.697 -6.059 4.773 1 97.38 84 LEU A CA 1
ATOM 646 C C . LEU A 1 84 ? 4.148 -6.488 6.164 1 97.38 84 LEU A C 1
ATOM 648 O O . LEU A 1 84 ? 4.578 -5.656 6.965 1 97.38 84 LEU A O 1
ATOM 652 N N . GLU A 1 85 ? 4.152 -7.734 6.48 1 95.31 85 GLU A N 1
ATOM 653 C CA . GLU A 1 85 ? 4.445 -8.234 7.82 1 95.31 85 GLU A CA 1
ATOM 654 C C . GLU A 1 85 ? 5.883 -8.727 7.922 1 95.31 85 GLU A C 1
ATOM 656 O O . GLU A 1 85 ? 6.324 -9.156 8.992 1 95.31 85 GLU A O 1
ATOM 661 N N . ASP A 1 86 ? 6.559 -8.688 6.82 1 96.56 86 ASP A N 1
ATOM 662 C CA . ASP A 1 86 ? 7.891 -9.281 6.777 1 96.56 86 ASP A CA 1
ATOM 663 C C . ASP A 1 86 ? 8.766 -8.578 5.738 1 96.56 86 ASP A C 1
ATOM 665 O O . ASP A 1 86 ? 8.773 -8.961 4.566 1 96.56 86 ASP A O 1
ATOM 669 N N . GLU A 1 87 ? 9.57 -7.68 6.27 1 95.62 87 GLU A N 1
ATOM 670 C CA . GLU A 1 87 ? 10.414 -6.887 5.383 1 95.62 87 GLU A CA 1
ATOM 671 C C . GLU A 1 87 ? 11.422 -7.766 4.652 1 95.62 87 GLU A C 1
ATOM 673 O O . GLU A 1 87 ? 11.773 -7.492 3.502 1 95.62 87 GLU A O 1
ATOM 678 N N . ASN A 1 88 ? 11.93 -8.789 5.285 1 97.88 88 ASN A N 1
ATOM 679 C CA . ASN A 1 88 ? 12.844 -9.719 4.625 1 97.88 88 ASN A CA 1
ATOM 680 C C . ASN A 1 88 ? 12.18 -10.414 3.441 1 97.88 88 ASN A C 1
ATOM 682 O O . ASN A 1 88 ? 12.773 -10.523 2.367 1 97.88 88 ASN A O 1
ATOM 686 N N . LEU A 1 89 ? 10.984 -10.844 3.676 1 98.56 89 LEU A N 1
ATOM 687 C CA . LEU A 1 89 ? 10.234 -11.477 2.598 1 98.56 89 LEU A CA 1
ATOM 688 C C . LEU A 1 89 ? 9.961 -10.484 1.472 1 98.56 89 LEU A C 1
ATOM 690 O O . LEU A 1 89 ? 10.07 -10.828 0.293 1 98.56 89 LEU A O 1
ATOM 694 N N . ARG A 1 90 ? 9.539 -9.234 1.891 1 98.56 90 ARG A N 1
ATOM 695 C CA . ARG A 1 90 ? 9.242 -8.18 0.92 1 98.56 90 ARG A CA 1
ATOM 696 C C . ARG A 1 90 ? 10.43 -7.938 -0.003 1 98.56 90 ARG A C 1
ATOM 698 O O . ARG A 1 90 ? 10.289 -7.941 -1.227 1 98.56 90 ARG A O 1
ATOM 705 N N . GLN A 1 91 ? 11.609 -7.816 0.547 1 97.88 91 GLN A N 1
ATOM 706 C CA . GLN A 1 91 ? 12.805 -7.586 -0.256 1 97.88 91 GLN A CA 1
ATOM 707 C C . GLN A 1 91 ? 13.242 -8.859 -0.968 1 97.88 91 GLN A C 1
ATOM 709 O O . GLN A 1 91 ? 13.641 -8.82 -2.135 1 97.88 91 GLN A O 1
ATOM 714 N N . GLY A 1 92 ? 13.102 -9.93 -0.342 1 98.75 92 GLY A N 1
ATOM 715 C CA . GLY A 1 92 ? 13.523 -11.203 -0.893 1 98.75 92 GLY A CA 1
ATOM 716 C C . GLY A 1 92 ? 12.781 -11.586 -2.156 1 98.75 92 GLY A C 1
ATOM 717 O O . GLY A 1 92 ? 13.375 -12.078 -3.113 1 98.75 92 GLY A O 1
ATOM 718 N N . ILE A 1 93 ? 11.539 -11.383 -2.168 1 98.88 93 ILE A N 1
ATOM 719 C CA . ILE A 1 93 ? 10.75 -11.805 -3.32 1 98.88 93 ILE A CA 1
ATOM 720 C C . ILE A 1 93 ? 11.086 -10.93 -4.523 1 98.88 93 ILE A C 1
ATOM 722 O O . ILE A 1 93 ? 11.078 -11.398 -5.664 1 98.88 93 ILE A O 1
ATOM 726 N N . LYS A 1 94 ? 11.344 -9.656 -4.301 1 98.81 94 LYS A N 1
ATOM 727 C CA . LYS A 1 94 ? 11.773 -8.781 -5.391 1 98.81 94 LYS A CA 1
ATOM 728 C C . LYS A 1 94 ? 13.102 -9.25 -5.98 1 98.81 94 LYS A C 1
ATOM 730 O O . LYS A 1 94 ? 13.266 -9.289 -7.203 1 98.81 94 LYS A O 1
ATOM 735 N N . ASP A 1 95 ? 13.953 -9.641 -5.141 1 98.69 95 ASP A N 1
ATOM 736 C CA . ASP A 1 95 ? 15.25 -10.148 -5.59 1 98.69 95 ASP A CA 1
ATOM 737 C C . ASP A 1 95 ? 15.094 -11.484 -6.312 1 98.69 95 ASP A C 1
ATOM 739 O O . ASP A 1 95 ? 15.695 -11.703 -7.363 1 98.69 95 ASP A O 1
ATOM 743 N N . TYR A 1 96 ? 14.312 -12.367 -5.809 1 98.81 96 TYR A N 1
ATOM 744 C CA . TYR A 1 96 ? 14.094 -13.711 -6.34 1 98.81 96 TYR A CA 1
ATOM 745 C C . TYR A 1 96 ? 13.57 -13.648 -7.77 1 98.81 96 TYR A C 1
ATOM 747 O O . TYR A 1 96 ? 14.055 -14.375 -8.641 1 98.81 96 TYR A O 1
ATOM 755 N N . SER A 1 97 ? 12.664 -12.758 -8 1 98.81 97 SER A N 1
ATOM 756 C CA . SER A 1 97 ? 12.008 -12.672 -9.305 1 98.81 97 SER A CA 1
ATOM 757 C C . SER A 1 97 ? 12.695 -11.648 -10.203 1 98.81 97 SER A C 1
ATOM 759 O O . SER A 1 97 ? 12.383 -11.547 -11.391 1 98.81 97 SER A O 1
ATOM 761 N N . SER A 1 98 ? 13.641 -10.914 -9.648 1 98.44 98 SER A N 1
ATOM 762 C CA . SER A 1 98 ? 14.219 -9.773 -10.352 1 98.44 98 SER A CA 1
ATOM 763 C C . SER A 1 98 ? 13.125 -8.844 -10.891 1 98.44 98 SER A C 1
ATOM 765 O O . SER A 1 98 ? 13.172 -8.438 -12.055 1 98.44 98 SER A O 1
ATOM 767 N N . TRP A 1 99 ? 12.094 -8.602 -10.102 1 98.69 99 TRP A N 1
ATOM 768 C CA . TRP A 1 99 ? 10.945 -7.742 -10.391 1 98.69 99 TRP A CA 1
ATOM 769 C C . TRP A 1 99 ? 10.711 -6.75 -9.258 1 98.69 99 TRP A C 1
ATOM 771 O O . TRP A 1 99 ? 10.688 -7.129 -8.086 1 98.69 99 TRP A O 1
ATOM 781 N N . PRO A 1 100 ? 10.484 -5.504 -9.578 1 97.69 100 PRO A N 1
ATOM 782 C CA . PRO A 1 100 ? 10.625 -4.473 -8.555 1 97.69 100 PRO A CA 1
ATOM 783 C C . PRO A 1 100 ? 9.344 -4.27 -7.742 1 97.69 100 PRO A C 1
ATOM 785 O O . PRO A 1 100 ? 9.383 -3.676 -6.664 1 97.69 100 PRO A O 1
ATOM 788 N N . THR A 1 101 ? 8.18 -4.723 -8.312 1 98.12 101 THR A N 1
ATOM 789 C CA . THR A 1 101 ? 6.934 -4.289 -7.688 1 98.12 101 THR A CA 1
ATOM 790 C C . THR A 1 101 ? 6.176 -5.48 -7.105 1 98.12 101 THR A C 1
ATOM 792 O O . THR A 1 101 ? 6.496 -6.633 -7.402 1 98.12 101 THR A O 1
ATOM 795 N N . ILE A 1 102 ? 5.328 -5.223 -6.176 1 98.56 102 ILE A N 1
ATOM 796 C CA . ILE A 1 102 ? 4.355 -6.105 -5.547 1 98.56 102 ILE A CA 1
ATOM 797 C C . ILE A 1 102 ? 2.939 -5.648 -5.895 1 98.56 102 ILE A C 1
ATOM 799 O O . ILE A 1 102 ? 2.672 -4.449 -5.98 1 98.56 102 ILE A O 1
ATOM 803 N N . PRO A 1 103 ? 2.156 -6.57 -6.121 1 98.88 103 PRO A N 1
ATOM 804 C CA . PRO A 1 103 ? 2.143 -8.023 -5.918 1 98.88 103 PRO A CA 1
ATOM 805 C C . PRO A 1 103 ? 2.9 -8.773 -7.008 1 98.88 103 PRO A C 1
ATOM 807 O O . PRO A 1 103 ? 3.262 -8.188 -8.031 1 98.88 103 PRO A O 1
ATOM 81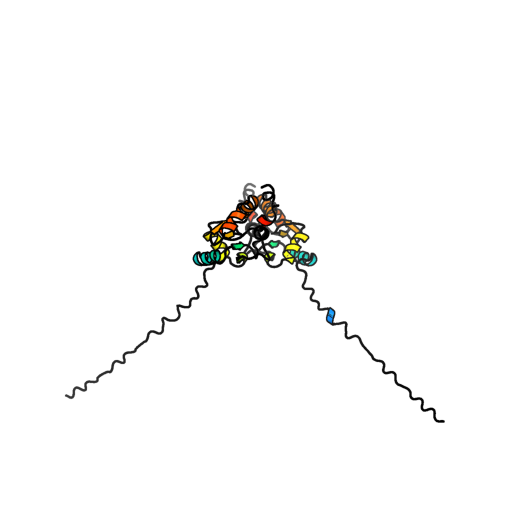0 N N . GLN A 1 104 ? 3.213 -10.016 -6.707 1 98.94 104 GLN A N 1
ATOM 811 C CA . GLN A 1 104 ? 3.838 -10.93 -7.66 1 98.94 104 GLN A CA 1
ATOM 812 C C . GLN A 1 104 ? 3.131 -12.281 -7.668 1 98.94 104 GLN A C 1
ATOM 814 O O . GLN A 1 104 ? 2.857 -12.852 -6.609 1 98.94 104 GLN A O 1
ATOM 819 N N . VAL A 1 105 ? 2.855 -12.828 -8.875 1 99 105 VAL A N 1
ATOM 820 C CA . VAL A 1 105 ? 2.061 -14.047 -9.047 1 99 105 VAL A CA 1
ATOM 821 C C . VAL A 1 105 ? 2.93 -15.156 -9.633 1 99 105 VAL A C 1
ATOM 823 O O . VAL A 1 105 ? 3.678 -14.922 -10.586 1 99 105 VAL A O 1
ATOM 826 N N . PHE A 1 106 ? 2.811 -16.297 -9.102 1 98.94 106 PHE A N 1
ATOM 827 C CA . PHE A 1 106 ? 3.494 -17.5 -9.555 1 98.94 106 PHE A CA 1
ATOM 828 C C . PHE A 1 106 ? 2.492 -18.594 -9.867 1 98.94 106 PHE A C 1
ATOM 830 O O . PHE A 1 106 ? 1.527 -18.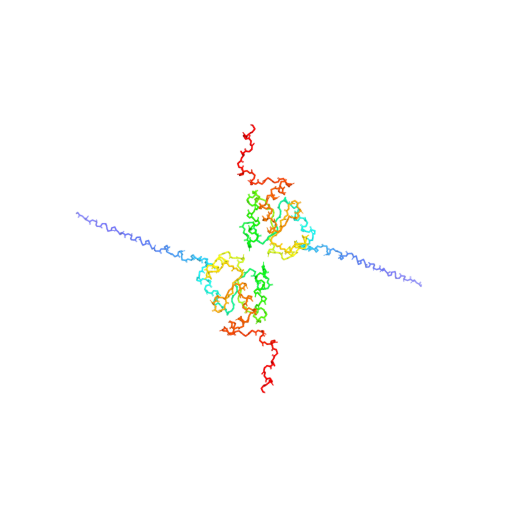797 -9.125 1 98.94 106 PHE A O 1
ATOM 837 N N . LEU A 1 107 ? 2.684 -19.312 -10.914 1 98.88 107 LEU A N 1
ATOM 838 C CA . LEU A 1 107 ? 1.952 -20.531 -11.266 1 98.88 107 LEU A CA 1
ATOM 839 C C . LEU A 1 107 ? 2.885 -21.734 -11.312 1 98.88 107 LEU A C 1
ATOM 841 O O . LEU A 1 107 ? 3.816 -21.781 -12.117 1 98.88 107 LEU A O 1
ATOM 845 N N . SER A 1 108 ? 2.645 -22.656 -10.352 1 98.5 108 SER A N 1
ATOM 846 C CA . SER A 1 108 ? 3.453 -23.875 -10.242 1 98.5 108 SER A CA 1
ATOM 847 C C . SER A 1 108 ? 4.941 -23.531 -10.195 1 98.5 108 SER A C 1
ATOM 849 O O . SER A 1 108 ? 5.734 -24.125 -10.93 1 98.5 108 SER A O 1
ATOM 851 N N . GLY A 1 109 ? 5.258 -22.484 -9.477 1 98.69 109 GLY A N 1
ATOM 852 C CA . GLY A 1 109 ? 6.645 -22.141 -9.211 1 98.69 109 GLY A CA 1
ATOM 853 C C . GLY A 1 109 ? 7.234 -21.203 -10.242 1 98.69 109 GLY A C 1
ATOM 854 O O . GLY A 1 109 ? 8.367 -20.75 -10.102 1 98.69 109 GLY A O 1
ATOM 855 N N . GLU A 1 110 ? 6.508 -20.891 -11.305 1 98.56 110 GLU A N 1
ATOM 856 C CA . GLU A 1 110 ? 6.996 -20 -12.359 1 98.56 110 GLU A CA 1
ATOM 857 C C . GLU A 1 110 ? 6.43 -18.594 -12.195 1 98.56 110 GLU A C 1
ATOM 859 O O . GLU A 1 110 ? 5.227 -18.422 -11.992 1 98.56 110 GLU A O 1
ATOM 864 N N . PHE A 1 111 ? 7.301 -17.656 -12.336 1 98.88 111 PHE A N 1
ATOM 865 C CA . PHE A 1 111 ? 6.883 -16.266 -12.211 1 98.88 111 PHE A CA 1
ATOM 866 C C . PHE A 1 111 ? 6.07 -15.828 -13.43 1 98.88 111 PHE A C 1
ATOM 868 O O . PHE A 1 111 ? 6.555 -15.898 -14.555 1 98.88 111 PHE A O 1
ATOM 875 N N . VAL A 1 112 ? 4.867 -15.398 -13.156 1 98.81 112 VAL A N 1
ATOM 876 C CA . VAL A 1 112 ? 3.969 -14.953 -14.211 1 98.81 112 VAL A CA 1
ATOM 877 C C . VAL A 1 112 ? 4.098 -13.438 -14.398 1 98.81 112 VAL A C 1
ATOM 879 O O . VAL A 1 112 ? 4.172 -12.953 -15.531 1 98.81 112 VAL A O 1
ATOM 882 N N . GLY A 1 113 ? 4.074 -12.727 -13.219 1 98.69 113 GLY A N 1
ATOM 883 C CA . GLY A 1 113 ? 4.176 -11.281 -13.297 1 98.69 113 GLY A CA 1
ATOM 884 C C . GLY A 1 113 ? 3.527 -10.57 -12.125 1 98.69 113 GLY A C 1
ATOM 885 O O . GLY A 1 113 ? 3.055 -11.219 -11.188 1 98.69 113 GLY A O 1
ATOM 886 N N . GLY A 1 114 ? 3.645 -9.234 -12.188 1 98.62 114 GLY A N 1
ATOM 887 C CA . GLY A 1 114 ? 2.922 -8.375 -11.258 1 98.62 114 GLY A CA 1
ATOM 888 C C . GLY A 1 114 ? 1.52 -8.039 -11.727 1 98.62 114 GLY A C 1
ATOM 889 O O . GLY A 1 114 ? 0.961 -8.727 -12.586 1 98.62 114 GLY A O 1
ATOM 890 N N . CYS A 1 115 ? 1.01 -6.984 -11.133 1 98.88 115 CYS A N 1
ATOM 891 C CA . CYS A 1 115 ? -0.367 -6.574 -11.383 1 98.88 115 CYS A CA 1
ATOM 892 C C . CYS A 1 115 ? -0.576 -6.223 -12.852 1 98.88 115 CYS A C 1
ATOM 894 O O . CYS A 1 115 ? -1.496 -6.734 -13.492 1 98.88 115 CYS A O 1
ATOM 896 N N . ASP A 1 116 ? 0.26 -5.371 -13.469 1 98.62 116 ASP A N 1
ATOM 897 C CA . ASP A 1 116 ? 0.085 -4.895 -14.836 1 98.62 116 ASP A CA 1
ATOM 898 C C . ASP A 1 116 ? 0.123 -6.055 -15.828 1 98.62 116 ASP A C 1
ATOM 900 O O . ASP A 1 116 ? -0.672 -6.098 -16.766 1 98.62 116 ASP A O 1
ATOM 904 N N . ILE A 1 117 ? 1.012 -7.02 -15.641 1 98.75 117 ILE A N 1
ATOM 905 C CA . ILE A 1 117 ? 1.139 -8.156 -16.547 1 98.75 117 ILE A CA 1
ATOM 906 C C . ILE A 1 117 ? -0.091 -9.055 -16.422 1 98.75 117 ILE A C 1
ATOM 908 O O . ILE A 1 117 ? -0.663 -9.477 -17.422 1 98.75 117 ILE A O 1
ATOM 912 N N . LEU A 1 118 ? -0.463 -9.344 -15.18 1 98.81 118 LEU A N 1
ATOM 913 C CA . LEU A 1 118 ? -1.637 -10.188 -14.992 1 98.81 118 LEU A CA 1
ATOM 914 C C . LEU A 1 118 ? -2.869 -9.555 -15.625 1 98.81 118 LEU A C 1
ATOM 916 O O . LEU A 1 118 ? -3.689 -10.258 -16.234 1 98.81 118 LEU A O 1
ATOM 920 N N . LEU A 1 119 ? -3.029 -8.25 -15.438 1 98.81 119 LEU A N 1
ATOM 921 C CA . LEU A 1 119 ? -4.152 -7.543 -16.047 1 98.81 119 LEU A CA 1
ATOM 922 C C . LEU A 1 119 ? -4.129 -7.684 -17.562 1 98.81 119 LEU A C 1
ATOM 924 O O . LEU A 1 119 ? -5.164 -7.941 -18.172 1 98.81 119 LEU A O 1
ATOM 928 N N . GLN A 1 120 ? -2.986 -7.488 -18.172 1 98.81 120 GLN A N 1
ATOM 929 C CA . GLN A 1 120 ? -2.84 -7.648 -19.609 1 98.81 120 GLN A CA 1
ATOM 930 C C . GLN A 1 120 ? -3.211 -9.062 -20.047 1 98.81 120 GLN A C 1
ATOM 932 O O . GLN A 1 120 ? -3.953 -9.242 -21.016 1 98.81 120 GLN A O 1
ATOM 937 N N . MET A 1 121 ? -2.746 -10.023 -19.344 1 98.88 121 MET A N 1
ATOM 938 C CA . MET A 1 121 ? -3.045 -11.414 -19.672 1 98.88 121 MET A CA 1
ATOM 939 C C . MET A 1 121 ? -4.531 -11.703 -19.516 1 98.88 121 MET A C 1
ATOM 941 O O . MET A 1 121 ? -5.098 -12.508 -20.266 1 98.88 121 MET A O 1
ATOM 945 N N . HIS A 1 122 ? -5.113 -11.102 -18.531 1 98.69 122 HIS A N 1
ATOM 946 C CA . HIS A 1 122 ? -6.555 -11.227 -18.328 1 98.69 122 HIS A CA 1
ATOM 947 C C . HIS A 1 122 ? -7.324 -10.656 -19.516 1 98.69 122 HIS A C 1
ATOM 949 O O . HIS A 1 122 ? -8.258 -11.289 -20.016 1 98.69 122 HIS A O 1
ATOM 955 N N . GLN A 1 123 ? -6.895 -9.562 -19.938 1 98.25 123 GLN A N 1
ATOM 956 C CA . GLN A 1 123 ? -7.605 -8.828 -20.969 1 98.25 123 GLN A CA 1
ATOM 957 C C . GLN A 1 123 ? -7.457 -9.516 -22.328 1 98.25 123 GLN A C 1
ATOM 959 O O . GLN A 1 123 ? -8.406 -9.555 -23.125 1 98.25 123 GLN A O 1
ATOM 964 N N . ASN A 1 124 ? -6.336 -10.055 -22.578 1 98.19 124 ASN A N 1
ATOM 965 C CA . ASN A 1 124 ? -6.109 -10.602 -23.906 1 98.19 124 ASN A CA 1
ATOM 966 C C . ASN A 1 124 ? -6.379 -12.102 -23.953 1 98.19 124 ASN A C 1
ATOM 968 O O . ASN A 1 124 ? -6.207 -12.742 -25 1 98.19 124 ASN A O 1
ATOM 972 N N . GLY A 1 125 ? -6.621 -12.688 -22.812 1 97.88 125 GLY A N 1
ATOM 973 C CA . GLY A 1 125 ? -7.012 -14.086 -22.781 1 97.88 125 GLY A CA 1
ATOM 974 C C . GLY A 1 125 ? -5.855 -15.023 -22.484 1 97.88 125 GLY A C 1
ATOM 975 O O . GLY A 1 125 ? -6.059 -16.219 -22.25 1 97.88 125 GLY A O 1
ATOM 976 N N . ASP A 1 126 ? -4.688 -14.508 -22.406 1 98.69 126 ASP A N 1
ATOM 977 C CA . ASP A 1 126 ? -3.494 -15.328 -22.203 1 98.69 126 ASP A CA 1
ATOM 978 C C . ASP A 1 126 ? -3.523 -15.992 -20.828 1 98.69 126 ASP A C 1
ATOM 980 O O . ASP A 1 126 ? -2.928 -17.062 -20.641 1 98.69 126 ASP A O 1
ATOM 984 N N . LEU A 1 127 ? -4.203 -15.438 -19.875 1 98.75 127 LEU A N 1
ATOM 985 C CA . LEU A 1 127 ? -4.238 -15.984 -18.531 1 98.75 127 LEU A CA 1
ATOM 986 C C . LEU A 1 127 ? -4.977 -17.312 -18.5 1 98.75 127 LEU A C 1
ATOM 988 O O . LEU A 1 127 ? -4.617 -18.219 -17.734 1 98.75 127 LEU A O 1
ATOM 992 N N . VAL A 1 128 ? -5.949 -17.453 -19.344 1 98.56 128 VAL A N 1
ATOM 993 C CA . VAL A 1 128 ? -6.695 -18.703 -19.453 1 98.56 128 VAL A CA 1
ATOM 994 C C . VAL A 1 128 ? -5.746 -19.844 -19.828 1 98.56 128 VAL A C 1
ATOM 996 O O . VAL A 1 128 ? -5.766 -20.906 -19.219 1 98.56 128 VAL A O 1
ATOM 999 N N . GLU A 1 129 ? -4.918 -19.516 -20.797 1 98.25 129 GLU A N 1
ATOM 1000 C CA . GLU A 1 129 ? -3.967 -20.516 -21.266 1 98.25 129 GLU A CA 1
ATOM 1001 C C . GLU A 1 129 ? -2.945 -20.844 -20.172 1 98.25 129 GLU A C 1
ATOM 1003 O O . GLU A 1 129 ? -2.625 -22.016 -19.969 1 98.25 129 GLU A O 1
ATOM 1008 N N . GLU A 1 130 ? -2.447 -19.797 -19.484 1 98.62 130 GLU A N 1
ATOM 1009 C CA . GLU A 1 130 ? -1.46 -20.016 -18.438 1 98.62 130 GLU A CA 1
ATOM 1010 C C . GLU A 1 130 ? -2.037 -20.859 -17.312 1 98.62 130 GLU A C 1
ATOM 1012 O O . GLU A 1 130 ? -1.358 -21.734 -16.766 1 98.62 130 GLU A O 1
ATOM 1017 N N . LEU A 1 131 ? -3.238 -20.656 -16.922 1 98.75 131 LEU A N 1
ATOM 1018 C CA . LEU A 1 131 ? -3.914 -21.422 -15.891 1 98.75 131 LEU A CA 1
ATOM 1019 C C . LEU A 1 131 ? -4.117 -22.875 -16.328 1 98.75 131 LEU A C 1
ATOM 1021 O O . LEU A 1 131 ? -3.91 -23.797 -15.547 1 98.75 131 LEU A O 1
ATOM 1025 N N . GLN A 1 132 ? -4.445 -23.016 -17.594 1 98.5 132 GLN A N 1
ATOM 1026 C CA . GLN A 1 132 ? -4.672 -24.344 -18.125 1 98.5 132 GLN A CA 1
ATOM 1027 C C . GLN A 1 132 ? -3.396 -25.188 -18.078 1 98.5 132 GLN A C 1
ATOM 1029 O O . GLN A 1 132 ? -3.447 -26.391 -17.797 1 98.5 132 GLN A O 1
ATOM 1034 N N . LYS A 1 133 ? -2.346 -24.547 -18.391 1 98.25 133 LYS A N 1
ATOM 1035 C CA . LYS A 1 133 ? -1.06 -25.234 -18.359 1 98.25 133 LYS A CA 1
ATOM 1036 C C . LYS A 1 133 ? -0.794 -25.875 -17 1 98.25 133 LYS A C 1
ATOM 1038 O O . LYS A 1 133 ? -0.08 -26.859 -16.906 1 98.25 133 LYS A O 1
ATOM 1043 N N . VAL A 1 134 ? -1.35 -25.266 -16 1 98.06 134 VAL A N 1
ATOM 1044 C CA . VAL A 1 134 ? -1.083 -25.797 -14.664 1 98.06 134 VAL A CA 1
ATOM 1045 C C . VAL A 1 134 ? -2.314 -26.531 -14.141 1 98.06 134 VAL A C 1
ATOM 1047 O O . VAL A 1 134 ? -2.432 -26.781 -12.938 1 98.06 134 VAL A O 1
ATOM 1050 N N . GLY A 1 135 ? -3.256 -26.844 -14.945 1 97.75 135 GLY A N 1
ATOM 1051 C CA . GLY A 1 135 ? -4.383 -27.719 -14.633 1 97.75 135 GLY A CA 1
ATOM 1052 C C . GLY A 1 135 ? -5.562 -26.969 -14.039 1 97.75 135 GLY A C 1
ATOM 1053 O O . GLY A 1 135 ? -6.402 -27.562 -13.359 1 97.75 135 GLY A O 1
ATOM 1054 N N . ILE A 1 136 ? -5.594 -25.688 -14.234 1 98.25 136 ILE A N 1
ATOM 1055 C CA . ILE A 1 136 ? -6.707 -24.891 -13.734 1 98.25 136 ILE A CA 1
ATOM 1056 C C . ILE A 1 136 ? -7.586 -24.438 -14.898 1 98.25 136 ILE A C 1
ATOM 1058 O O . ILE A 1 136 ? -7.102 -23.828 -15.844 1 98.25 136 ILE A O 1
ATOM 1062 N N . ARG A 1 137 ? -8.797 -24.781 -14.789 1 97.62 137 ARG A N 1
ATOM 1063 C CA . ARG A 1 137 ? -9.758 -24.328 -15.789 1 97.62 137 ARG A CA 1
ATOM 1064 C C . ARG A 1 137 ? -10.359 -22.984 -15.391 1 97.62 137 ARG A C 1
ATOM 1066 O O . ARG A 1 137 ? -10.945 -22.859 -14.312 1 97.62 137 ARG A O 1
ATOM 1073 N N . SER A 1 138 ? -10.227 -22.047 -16.25 1 98.19 138 SER A N 1
ATOM 1074 C CA . SER A 1 138 ? -10.766 -20.719 -15.969 1 98.19 138 SER A CA 1
ATOM 1075 C C . SER A 1 138 ? -12.289 -20.734 -15.984 1 98.19 138 SER A C 1
ATOM 1077 O O . SER A 1 138 ? -12.906 -21.312 -16.875 1 98.19 138 SER A O 1
ATOM 1079 N N . ALA A 1 139 ? -12.82 -19.969 -15.102 1 97.44 139 ALA A N 1
ATOM 1080 C CA . ALA A 1 139 ? -14.273 -19.844 -15.023 1 97.44 139 ALA A CA 1
ATOM 1081 C C . ALA A 1 139 ? -14.82 -19.031 -16.188 1 97.44 139 ALA A C 1
ATOM 1083 O O . ALA A 1 139 ? -16.016 -19.094 -16.5 1 97.44 139 ALA A O 1
ATOM 1084 N N . LEU A 1 140 ? -13.977 -18.297 -16.859 1 95.81 140 LEU A N 1
ATOM 1085 C CA . LEU A 1 140 ? -14.414 -17.469 -17.969 1 95.81 140 LEU A CA 1
ATOM 1086 C C . LEU A 1 140 ? -14.797 -18.312 -19.172 1 95.81 140 LEU A C 1
ATOM 1088 O O . LEU A 1 140 ? -15.508 -17.844 -20.078 1 95.81 140 LEU A O 1
ATOM 1092 N N . LEU A 1 141 ? -14.344 -19.5 -19.297 1 93.44 141 LEU A N 1
ATOM 1093 C CA . LEU A 1 141 ? -14.664 -20.406 -20.391 1 93.44 141 LEU A CA 1
ATOM 1094 C C . LEU A 1 141 ? -16.094 -20.906 -20.281 1 93.44 141 LEU A C 1
ATOM 1096 O O . LEU A 1 141 ? -16.672 -21.391 -21.266 1 93.44 141 LEU A O 1
ATOM 1100 N N . ASP A 1 142 ? -16.672 -20.844 -19.188 1 87.94 142 ASP A N 1
ATOM 1101 C CA . ASP A 1 142 ? -18.047 -21.266 -18.984 1 87.94 142 ASP A CA 1
ATOM 1102 C C . ASP A 1 142 ? -19.016 -20.156 -19.375 1 87.94 142 ASP A C 1
ATOM 1104 O O . ASP A 1 142 ? -20.172 -20.406 -19.703 1 87.94 142 ASP A O 1
ATOM 1108 N N . LYS A 1 143 ? -18.734 -18.953 -19.359 1 71.94 143 LYS A N 1
ATOM 1109 C CA . LYS A 1 143 ? -19.641 -17.844 -19.656 1 71.94 143 LYS A CA 1
ATOM 1110 C C . LYS A 1 143 ? -19.734 -17.594 -21.156 1 71.94 143 LYS A C 1
ATOM 1112 O O . LYS A 1 143 ? -20.609 -16.859 -21.609 1 71.94 143 LYS A O 1
ATOM 1117 N N . GLN A 1 144 ? -18.922 -18.031 -22.078 1 60.41 144 GLN A N 1
ATOM 1118 C CA . GLN A 1 144 ? -19.078 -17.797 -23.516 1 60.41 144 GLN A CA 1
ATOM 1119 C C . GLN A 1 144 ? -20.109 -18.75 -24.109 1 60.41 144 GLN A C 1
ATOM 1121 O O . GLN A 1 144 ? -20.094 -19.953 -23.828 1 60.41 144 GLN A O 1
ATOM 1126 N N . PRO A 1 145 ? -21.25 -18.203 -24.578 1 56.38 145 PRO A N 1
ATOM 1127 C CA . PRO A 1 145 ? -22.297 -19.016 -25.203 1 56.38 145 PRO A CA 1
ATOM 1128 C C . PRO A 1 145 ? -21.75 -20.031 -26.203 1 56.38 145 PRO A C 1
ATOM 1130 O O . PRO A 1 145 ? -20.703 -19.797 -26.797 1 56.38 145 PRO A O 1
ATOM 1133 N N . ASP A 1 146 ? -21.984 -21.344 -25.984 1 50.19 146 ASP A N 1
ATOM 1134 C CA . ASP A 1 146 ? -21.75 -22.484 -26.875 1 50.19 146 ASP A CA 1
ATOM 1135 C C . ASP A 1 146 ? -22.141 -22.125 -28.312 1 50.19 146 ASP A C 1
ATOM 1137 O O . ASP A 1 146 ? -23.297 -22.281 -28.703 1 50.19 146 ASP A O 1
ATOM 1141 N N . THR A 1 147 ? -21.859 -21.109 -28.875 1 48.31 147 THR A N 1
ATOM 1142 C CA . THR A 1 147 ? -22.312 -20.891 -30.25 1 48.31 147 THR A CA 1
ATOM 1143 C C . THR A 1 147 ? -21.797 -22 -31.156 1 48.31 147 THR A C 1
ATOM 1145 O O . THR A 1 147 ? -22.359 -22.234 -32.219 1 48.31 147 THR A O 1
ATOM 1148 N N . ASP A 1 148 ? -20.562 -22.562 -30.969 1 45.41 148 ASP A N 1
ATOM 1149 C CA . ASP A 1 148 ? -20.094 -23.375 -32.094 1 45.41 148 ASP A CA 1
ATOM 1150 C C . ASP A 1 148 ? -20.641 -24.797 -32 1 45.41 148 ASP A C 1
ATOM 1152 O O . ASP A 1 148 ? -20.312 -25.641 -32.844 1 45.41 148 ASP A O 1
ATOM 1156 N N . LYS A 1 149 ? -21.312 -25.359 -30.984 1 46.56 149 LYS A N 1
ATOM 1157 C CA . LYS A 1 149 ? -21.703 -26.766 -31.078 1 46.56 149 LYS A CA 1
ATOM 1158 C C . LYS A 1 149 ? -22.906 -26.938 -32 1 46.56 149 LYS A C 1
ATOM 1160 O O . LYS A 1 149 ? -23.156 -28.031 -32.5 1 46.56 149 LYS A O 1
ATOM 1165 N N . ASP A 1 150 ? -23.875 -26 -32.031 1 37.88 150 ASP A N 1
ATOM 1166 C CA . ASP A 1 150 ? -25.062 -26.375 -32.781 1 37.88 150 ASP A CA 1
ATOM 1167 C C . ASP A 1 150 ? -24.859 -26.141 -34.281 1 37.88 150 ASP A C 1
ATOM 1169 O O . ASP A 1 150 ? -25.781 -26.312 -35.062 1 37.88 150 ASP A O 1
ATOM 1173 N N . LYS A 1 151 ? -23.828 -25.484 -34.625 1 41.69 151 LYS A N 1
ATOM 1174 C CA . LYS A 1 151 ? -23.891 -25.406 -36.094 1 41.69 151 LYS A CA 1
ATOM 1175 C C . LYS A 1 151 ? -23.266 -26.641 -36.719 1 41.69 151 LYS A C 1
ATOM 1177 O O . LYS A 1 151 ? -23 -26.656 -37.938 1 41.69 151 LYS A O 1
ATOM 1182 N N . GLN A 1 152 ? -22.828 -27.734 -35.938 1 27.39 152 GLN A N 1
ATOM 1183 C CA . GLN A 1 152 ? -22.547 -28.953 -36.719 1 27.39 152 GLN A CA 1
ATOM 1184 C C . GLN A 1 152 ? -23.828 -29.75 -36.938 1 27.39 152 GLN A C 1
ATOM 1186 O O . GLN A 1 152 ? -24.562 -30.031 -36 1 27.39 152 GLN A O 1
ATOM 1191 N N . MET B 1 1 ? -74.25 -9.773 67.75 1 31.59 1 ME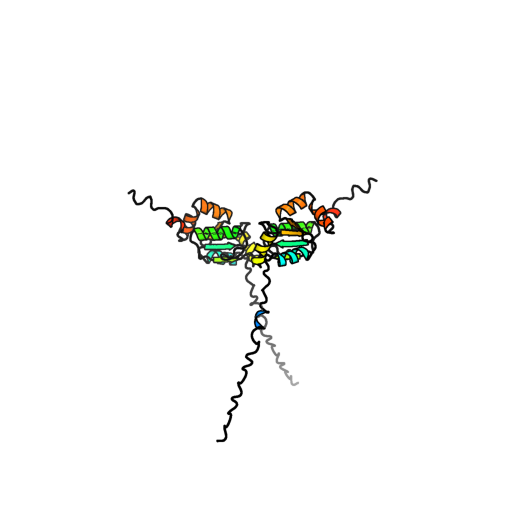T B N 1
ATOM 1192 C CA . MET B 1 1 ? -73.875 -9.797 66.375 1 31.59 1 MET B CA 1
ATOM 1193 C C . MET B 1 1 ? -72.625 -9.039 66.062 1 31.59 1 MET B C 1
ATOM 1195 O O . MET B 1 1 ? -72.562 -7.805 66.062 1 31.59 1 MET B O 1
ATOM 1199 N N . SER B 1 2 ? -71.438 -9.508 66.812 1 35.31 2 SER B N 1
ATOM 1200 C CA . SER B 1 2 ? -70.062 -9.062 67 1 35.31 2 SER B CA 1
ATOM 1201 C C . SER B 1 2 ? -69.312 -9.055 65.75 1 35.31 2 SER B C 1
ATOM 1203 O O . SER B 1 2 ? -69.125 -10.094 65.062 1 35.31 2 SER B O 1
ATOM 1205 N N . ARG B 1 3 ? -69.438 -7.969 64.875 1 33.22 3 ARG B N 1
ATOM 1206 C CA . ARG B 1 3 ? -68.812 -7.547 63.625 1 33.22 3 ARG B CA 1
ATOM 1207 C C . ARG B 1 3 ? -67.312 -7.551 63.688 1 33.22 3 ARG B C 1
ATOM 1209 O O . ARG B 1 3 ? -66.688 -6.691 64.312 1 33.22 3 ARG B O 1
ATOM 1216 N N . VAL B 1 4 ? -66.625 -8.766 63.781 1 38.25 4 VAL B N 1
ATOM 1217 C CA . VAL B 1 4 ? -65.125 -8.961 63.812 1 38.25 4 VAL B CA 1
ATOM 1218 C C . VAL B 1 4 ? -64.5 -8.383 62.531 1 38.25 4 VAL B C 1
ATOM 1220 O O . VAL B 1 4 ? -64.875 -8.773 61.438 1 38.25 4 VAL B O 1
ATOM 1223 N N . PHE B 1 5 ? -64.188 -7.066 62.5 1 37.41 5 PHE B N 1
ATOM 1224 C CA . PHE B 1 5 ? -63.5 -6.254 61.469 1 37.41 5 PHE B CA 1
ATOM 1225 C C . PHE B 1 5 ? -62.125 -6.816 61.156 1 37.41 5 PHE B C 1
ATOM 1227 O O . PHE B 1 5 ? -61.219 -6.844 62 1 37.41 5 PHE B O 1
ATOM 1234 N N . LEU B 1 6 ? -61.969 -7.988 60.406 1 40.09 6 LEU B N 1
ATOM 1235 C CA . LEU B 1 6 ? -60.688 -8.555 60 1 40.09 6 LEU B CA 1
ATOM 1236 C C . LEU B 1 6 ? -59.938 -7.578 59.094 1 40.09 6 LEU B C 1
ATOM 1238 O O . LEU B 1 6 ? -60.438 -7.188 58.031 1 40.09 6 LEU B O 1
ATOM 1242 N N . THR B 1 7 ? -59.125 -6.617 59.656 1 39.47 7 THR B N 1
ATOM 1243 C CA . THR B 1 7 ? -58.25 -5.609 59.062 1 39.47 7 THR B CA 1
ATOM 1244 C C . THR B 1 7 ? -57.156 -6.27 58.25 1 39.47 7 THR B C 1
ATOM 1246 O O . THR B 1 7 ? -56.312 -7.004 58.781 1 39.47 7 THR B O 1
ATOM 1249 N N . THR B 1 8 ? -57.375 -6.871 57 1 41.19 8 THR B N 1
ATOM 1250 C CA . THR B 1 8 ? -56.375 -7.477 56.125 1 41.19 8 THR B CA 1
ATOM 1251 C C . THR B 1 8 ? -55.344 -6.445 55.688 1 41.19 8 THR B C 1
ATOM 1253 O O . THR B 1 8 ? -55.688 -5.379 55.188 1 41.19 8 THR B O 1
ATOM 1256 N N . ALA B 1 9 ? -54.156 -6.352 56.375 1 37.69 9 ALA B N 1
ATOM 1257 C CA . ALA B 1 9 ? -52.969 -5.547 56.094 1 37.69 9 ALA B CA 1
ATOM 1258 C C . ALA B 1 9 ? -52.375 -5.863 54.75 1 37.69 9 ALA B C 1
ATOM 1260 O O . ALA B 1 9 ? -52.094 -7.02 54.438 1 37.69 9 ALA B O 1
ATOM 1261 N N . ARG B 1 10 ? -52.844 -5.168 53.656 1 35.94 10 ARG B N 1
ATOM 1262 C CA . ARG B 1 10 ? -52.281 -5.203 52.281 1 35.94 10 ARG B CA 1
ATOM 1263 C C . ARG B 1 10 ? -50.781 -4.898 52.281 1 35.94 10 ARG B C 1
ATOM 1265 O O . ARG B 1 10 ? -50.375 -3.848 52.781 1 35.94 10 ARG B O 1
ATOM 1272 N N . PHE B 1 11 ? -49.906 -5.938 52.312 1 42.66 11 PHE B N 1
ATOM 1273 C CA . PHE B 1 11 ? -48.469 -5.914 52.125 1 42.66 11 PHE B CA 1
ATOM 1274 C C . PHE B 1 11 ? -48.094 -5.273 50.781 1 42.66 11 PHE B C 1
ATOM 1276 O O . PHE B 1 11 ? -48.469 -5.777 49.75 1 42.66 11 PHE B O 1
ATOM 1283 N N . LEU B 1 12 ? -47.938 -3.949 50.812 1 40.44 12 LEU B N 1
ATOM 1284 C CA . LEU B 1 12 ? -47.375 -3.182 49.688 1 40.44 12 LEU B CA 1
ATOM 1285 C C . LEU B 1 12 ? -46 -3.674 49.312 1 40.44 12 LEU B C 1
ATOM 1287 O O . LEU B 1 12 ? -45.094 -3.672 50.156 1 40.44 12 LEU B O 1
ATOM 1291 N N . ARG B 1 13 ? -45.875 -4.668 48.344 1 41.31 13 ARG B N 1
ATOM 1292 C CA . ARG B 1 13 ? -44.688 -5.125 47.625 1 41.31 13 ARG B CA 1
ATOM 1293 C C . ARG B 1 13 ? -43.969 -3.963 46.969 1 41.31 13 ARG B C 1
ATOM 1295 O O . ARG B 1 13 ? -44.5 -3.309 46.094 1 41.31 13 ARG B O 1
ATOM 1302 N N . THR B 1 14 ? -43.031 -3.275 47.688 1 39.03 14 THR B N 1
ATOM 1303 C CA . THR B 1 14 ? -42.094 -2.314 47.156 1 39.03 14 THR B CA 1
ATOM 1304 C C . THR B 1 14 ? -41.188 -2.975 46.125 1 39.03 14 THR B C 1
ATOM 1306 O O . THR B 1 14 ? -40.344 -3.838 46.438 1 39.03 14 THR B O 1
ATOM 1309 N N . GLN B 1 15 ? -41.656 -3.537 45 1 44.16 15 GLN B N 1
ATOM 1310 C CA . GLN B 1 15 ? -40.781 -3.979 43.938 1 44.16 15 GLN B CA 1
ATOM 1311 C C . GLN B 1 15 ? -39.875 -2.842 43.469 1 44.16 15 GLN B C 1
ATOM 1313 O O . GLN B 1 15 ? -40.344 -1.847 42.938 1 44.16 15 GLN B O 1
ATOM 1318 N N . GLY B 1 16 ? -38.875 -2.402 44.281 1 35.66 16 GLY B N 1
ATOM 1319 C CA . GLY B 1 16 ? -37.875 -1.414 43.906 1 35.66 16 GLY B CA 1
ATOM 1320 C C . GLY B 1 16 ? -37.25 -1.684 42.562 1 35.66 16 GLY B C 1
ATOM 1321 O O . GLY B 1 16 ? -37.344 -2.795 42.031 1 35.66 16 GLY B O 1
ATOM 1322 N N . ALA B 1 17 ? -36.531 -0.55 41.875 1 36.25 17 ALA B N 1
ATOM 1323 C CA . ALA B 1 17 ? -35.938 0.054 40.688 1 36.25 17 ALA B CA 1
ATOM 1324 C C . ALA B 1 17 ? -34.594 -0.625 40.344 1 36.25 17 ALA B C 1
ATOM 1326 O O . ALA B 1 17 ? -33.531 -0.172 40.781 1 36.25 17 ALA B O 1
ATOM 1327 N N . ARG B 1 18 ? -34.469 -1.929 40.594 1 36.56 18 ARG B N 1
ATOM 1328 C CA . ARG B 1 18 ? -33.125 -2.445 40.312 1 36.56 18 ARG B CA 1
ATOM 1329 C C . ARG B 1 18 ? -32.656 -2.074 38.906 1 36.56 18 ARG B C 1
ATOM 1331 O O . ARG B 1 18 ? -31.453 -2.031 38.656 1 36.56 18 ARG B O 1
ATOM 1338 N N . SER B 1 19 ? -33.531 -2.178 37.938 1 41.09 19 SER B N 1
ATOM 1339 C CA . SER B 1 19 ? -32.969 -2.734 36.688 1 41.09 19 SER B CA 1
ATOM 1340 C C . SER B 1 19 ? -32.125 -1.7 35.969 1 41.09 19 SER B C 1
ATOM 1342 O O . SER B 1 19 ? -31.547 -1.999 34.906 1 41.09 19 SER B O 1
ATOM 1344 N N . ALA B 1 20 ? -32.062 -0.375 36.188 1 39.81 20 ALA B N 1
ATOM 1345 C CA . ALA B 1 20 ? -31.688 0.473 35.031 1 39.81 20 ALA B CA 1
ATOM 1346 C C . ALA B 1 20 ? -30.172 0.513 34.875 1 39.81 20 ALA B C 1
ATOM 1348 O O . ALA B 1 20 ? -29.656 1.151 33.938 1 39.81 20 ALA B O 1
ATOM 1349 N N . PHE B 1 21 ? -29.328 -0.109 35.75 1 44.16 21 PHE B N 1
ATOM 1350 C CA . PHE B 1 21 ? -27.953 0.383 35.719 1 44.16 21 PHE B CA 1
ATOM 1351 C C . PHE B 1 21 ? -27.156 -0.279 34.594 1 44.16 21 PHE B C 1
ATOM 1353 O O . PHE B 1 21 ? -26.094 0.205 34.219 1 44.16 21 PHE B O 1
ATOM 1360 N N . LEU B 1 22 ? -27.547 -1.408 34.062 1 41.53 22 LEU B N 1
ATOM 1361 C CA . LEU B 1 22 ? -26.547 -2.143 33.312 1 41.53 22 LEU B CA 1
ATOM 1362 C C . LEU B 1 22 ? -26.312 -1.5 31.938 1 41.53 22 LEU B C 1
ATOM 1364 O O . LEU B 1 22 ? -25.5 -1.99 31.141 1 41.53 22 LEU B O 1
ATOM 1368 N N . ARG B 1 23 ? -27.141 -0.718 31.438 1 43.03 23 ARG B N 1
ATOM 1369 C CA . ARG B 1 23 ? -26.984 -0.405 30.016 1 43.03 23 ARG B CA 1
ATOM 1370 C C . ARG B 1 23 ? -25.828 0.557 29.781 1 43.03 23 ARG B C 1
ATOM 1372 O O . ARG B 1 23 ? -25.5 0.88 28.641 1 43.03 23 ARG B O 1
ATOM 1379 N N . ALA B 1 24 ? -25.422 1.33 30.734 1 41.84 24 ALA B N 1
ATOM 1380 C CA . ALA B 1 24 ? -24.703 2.508 30.266 1 41.84 24 ALA B CA 1
ATOM 1381 C C . ALA B 1 24 ? -23.297 2.133 29.781 1 41.84 24 ALA B C 1
ATOM 1383 O O . ALA B 1 24 ? -22.609 2.949 29.156 1 41.84 24 ALA B O 1
ATOM 1384 N N . LEU B 1 25 ? -22.781 0.994 30.312 1 39.47 25 LEU B N 1
ATOM 1385 C CA . LEU B 1 25 ? -21.375 0.887 29.984 1 39.47 25 LEU B CA 1
ATOM 1386 C C . LEU B 1 25 ? -21.172 0.405 28.562 1 39.47 25 LEU B C 1
ATOM 1388 O O . LEU B 1 25 ? -20.297 -0.421 28.297 1 39.47 25 LEU B O 1
ATOM 1392 N N . SER B 1 26 ? -22.125 0.351 27.781 1 41.69 26 SER B N 1
ATOM 1393 C CA . SER B 1 26 ? -21.688 0.013 26.422 1 41.69 26 SER B CA 1
ATOM 1394 C C . SER B 1 26 ? -20.516 0.873 26 1 41.69 26 SER B C 1
ATOM 1396 O O . SER B 1 26 ? -20.625 2.096 25.891 1 41.69 26 SER B O 1
ATOM 1398 N N . SER B 1 27 ? -19.406 0.626 26.5 1 41.47 27 SER B N 1
ATOM 1399 C CA . SER B 1 27 ? -18.203 1.17 25.875 1 41.47 27 SER B CA 1
ATOM 1400 C C . SER B 1 27 ? -18.359 1.277 24.359 1 41.47 27 SER B C 1
ATOM 1402 O O . SER B 1 27 ? -18.516 0.265 23.672 1 41.47 27 SER B O 1
ATOM 1404 N N . GLU B 1 28 ? -19.234 1.974 23.828 1 43.12 28 GLU B N 1
ATOM 1405 C CA . GLU B 1 28 ? -19.203 2.24 22.391 1 43.12 28 GLU B CA 1
ATOM 1406 C C . GLU B 1 28 ? -17.766 2.221 21.859 1 43.12 28 GLU B C 1
ATOM 1408 O O . GLU B 1 28 ? -16.938 3.047 22.25 1 43.12 28 GLU B O 1
ATOM 1413 N N . ALA B 1 29 ? -17.125 1.114 21.844 1 49.88 29 ALA B N 1
ATOM 1414 C CA . ALA B 1 29 ? -15.875 1.051 21.078 1 49.88 29 ALA B CA 1
ATOM 1415 C C . ALA B 1 29 ? -15.812 2.152 20.031 1 49.88 29 ALA B C 1
ATOM 1417 O O . ALA B 1 29 ? -16.734 2.303 19.234 1 49.88 29 ALA B O 1
ATOM 1418 N N . ALA B 1 30 ? -15.289 3.369 20.406 1 63.56 30 ALA B N 1
ATOM 1419 C CA . ALA B 1 30 ? -15.164 4.594 19.625 1 63.56 30 ALA B CA 1
ATOM 1420 C C . ALA B 1 30 ? -14.922 4.277 18.141 1 63.56 30 ALA B C 1
ATOM 1422 O O . ALA B 1 30 ? -14.047 3.479 17.812 1 63.56 30 ALA B O 1
ATOM 1423 N N . ASP B 1 31 ? -16 4.418 17.297 1 91.06 31 ASP B N 1
ATOM 1424 C CA . ASP B 1 31 ? -15.891 4.352 15.844 1 91.06 31 ASP B CA 1
ATOM 1425 C C . ASP B 1 31 ? -14.703 5.168 15.336 1 91.06 31 ASP B C 1
ATOM 1427 O O . ASP B 1 31 ? -14.773 6.395 15.258 1 91.06 31 ASP B O 1
ATOM 1431 N N . THR B 1 32 ? -13.539 4.535 15.18 1 97.5 32 THR B N 1
ATOM 1432 C CA . THR B 1 32 ? -12.289 5.188 14.812 1 97.5 32 THR B CA 1
ATOM 1433 C C . THR B 1 32 ? -12.422 5.902 13.469 1 97.5 32 THR B C 1
ATOM 1435 O O . THR B 1 32 ? -11.594 6.742 13.117 1 97.5 32 THR B O 1
ATOM 1438 N N . GLY B 1 33 ? -13.445 5.594 12.789 1 98.25 33 GLY B N 1
ATOM 1439 C CA . GLY B 1 33 ? -13.664 6.223 11.492 1 98.25 33 GLY B CA 1
ATOM 1440 C C . GLY B 1 33 ? -14.664 7.359 11.547 1 98.25 33 GLY B C 1
ATOM 1441 O O . GLY B 1 33 ? -14.961 7.977 10.523 1 98.25 33 GLY B O 1
ATOM 1442 N N . SER B 1 34 ? -15.102 7.688 12.719 1 98.38 34 SER B N 1
ATOM 1443 C CA . SER B 1 34 ? -16.109 8.742 12.836 1 98.38 34 SER B CA 1
ATOM 1444 C C . SER B 1 34 ? -15.492 10.117 12.617 1 98.38 34 SER B C 1
ATOM 1446 O O . SER B 1 34 ? -14.32 10.336 12.914 1 98.38 34 SER B O 1
ATOM 1448 N N . ARG B 1 35 ? -16.328 11 12.172 1 98.25 35 ARG B N 1
ATOM 1449 C CA . ARG B 1 35 ? -15.891 12.375 11.961 1 98.25 35 ARG B CA 1
ATOM 1450 C C . ARG B 1 35 ? -15.359 12.984 13.25 1 98.25 35 ARG B C 1
ATOM 1452 O O . ARG B 1 35 ? -14.344 13.688 13.242 1 98.25 35 ARG B O 1
ATOM 1459 N N . GLU B 1 36 ? -16.062 12.805 14.312 1 97.94 36 GLU B N 1
ATOM 1460 C CA . GLU B 1 36 ? -15.672 13.352 15.602 1 97.94 36 GLU B CA 1
ATOM 1461 C C . GLU B 1 36 ? -14.297 12.852 16.031 1 97.94 36 GLU B C 1
ATOM 1463 O O . GLU B 1 36 ? -13.469 13.625 16.516 1 97.94 36 GLU B O 1
ATOM 1468 N N . HIS B 1 37 ? -14.086 11.594 15.898 1 98.5 37 HIS B N 1
ATOM 1469 C CA . HIS B 1 37 ? -12.797 11.016 16.281 1 98.5 37 HIS B CA 1
ATOM 1470 C C . HIS B 1 37 ? -11.672 11.586 15.43 1 98.5 37 HIS B C 1
ATOM 1472 O O . HIS B 1 37 ? -10.633 12 15.961 1 98.5 37 HIS B O 1
ATOM 1478 N N . ILE B 1 38 ? -11.844 11.633 14.133 1 98.75 38 ILE B N 1
ATOM 1479 C CA . ILE B 1 38 ? -10.812 12.086 13.203 1 98.75 38 ILE B CA 1
ATOM 1480 C C . ILE B 1 38 ? -10.539 13.57 13.414 1 98.75 38 ILE B C 1
ATOM 1482 O O . ILE B 1 38 ? -9.391 14.016 13.359 1 98.75 38 ILE B O 1
ATOM 1486 N N . ASP B 1 39 ? -11.602 14.281 13.672 1 98.62 39 ASP B N 1
ATOM 1487 C CA . ASP B 1 39 ? -11.453 15.703 13.984 1 98.62 39 ASP B CA 1
ATOM 1488 C C . ASP B 1 39 ? -10.492 15.914 15.156 1 98.62 39 ASP B C 1
ATOM 1490 O O . ASP B 1 39 ? -9.695 16.859 15.148 1 98.62 39 ASP B O 1
ATOM 1494 N N . GLY B 1 40 ? -10.594 15.07 16.125 1 98.56 40 GLY B N 1
ATOM 1495 C CA . GLY B 1 40 ? -9.672 15.133 17.234 1 98.56 40 GLY B CA 1
ATOM 1496 C C . GLY B 1 40 ? -8.25 14.789 16.859 1 98.56 40 GLY B C 1
ATOM 1497 O O . GLY B 1 40 ? -7.305 15.422 17.328 1 98.56 40 GLY B O 1
ATOM 1498 N N . LEU B 1 41 ? -8.078 13.836 16.016 1 98.75 41 LEU B N 1
ATOM 1499 C CA . LEU B 1 41 ? -6.746 13.391 15.617 1 98.75 41 LEU B CA 1
ATOM 1500 C C . LEU B 1 41 ? -6.023 14.469 14.828 1 98.75 41 LEU B C 1
ATOM 1502 O O . LEU B 1 41 ? -4.852 14.758 15.078 1 98.75 41 LEU B O 1
ATOM 1506 N N . VAL B 1 42 ? -6.727 15.141 13.852 1 98.81 42 VAL B N 1
ATOM 1507 C CA . VAL B 1 42 ? -6.055 16.047 12.93 1 98.81 42 VAL B CA 1
ATOM 1508 C C . VAL B 1 42 ? -5.625 17.312 13.656 1 98.81 42 VAL B C 1
ATOM 1510 O O . VAL B 1 42 ? -4.797 18.078 13.164 1 98.81 42 VAL B O 1
ATOM 1513 N N . LYS B 1 43 ? -6.18 17.531 14.812 1 98.31 43 LYS B N 1
ATOM 1514 C CA . LYS B 1 43 ? -5.91 18.75 15.562 1 98.31 43 LYS B CA 1
ATOM 1515 C C . LYS B 1 43 ? -4.934 18.5 16.703 1 98.31 43 LYS B C 1
ATOM 1517 O O . LYS B 1 43 ? -4.562 19.422 17.438 1 98.31 43 LYS B O 1
ATOM 1522 N N . LYS B 1 44 ? -4.488 17.281 16.797 1 97.94 44 LYS B N 1
ATOM 1523 C CA . LYS B 1 44 ? -3.697 16.875 17.953 1 97.94 44 LYS B CA 1
ATOM 1524 C C . LYS B 1 44 ? -2.312 17.516 17.922 1 97.94 44 LYS B C 1
ATOM 1526 O O . LYS B 1 44 ? -1.718 17.781 18.969 1 97.94 44 LYS B O 1
ATOM 1531 N N . ASP B 1 45 ? -1.747 17.719 16.75 1 98.5 45 ASP B N 1
ATOM 1532 C CA . ASP B 1 45 ? -0.417 18.281 16.547 1 98.5 45 ASP B CA 1
ATOM 1533 C C . ASP B 1 45 ? -0.389 19.203 15.32 1 98.5 45 ASP B C 1
ATOM 1535 O O . ASP B 1 45 ? -1.337 19.219 14.531 1 98.5 45 ASP B O 1
ATOM 1539 N N . LYS B 1 46 ? 0.639 19.953 15.25 1 98.62 46 LYS B N 1
ATOM 1540 C CA . LYS B 1 46 ? 0.781 20.891 14.133 1 98.62 46 LYS B CA 1
ATOM 1541 C C . LYS B 1 46 ? 0.843 20.141 12.805 1 98.62 46 LYS B C 1
ATOM 1543 O O . LYS B 1 46 ? 0.33 20.625 11.789 1 98.62 46 LYS B O 1
ATOM 1548 N N . VAL B 1 47 ? 1.563 19.031 12.828 1 98.94 47 VAL B N 1
ATOM 1549 C CA . VAL B 1 47 ? 1.652 18.188 11.641 1 98.94 47 VAL B CA 1
ATOM 1550 C C . VAL B 1 47 ? 1.1 16.797 11.961 1 98.94 47 VAL B C 1
ATOM 1552 O O . VAL B 1 47 ? 1.53 16.156 12.922 1 98.94 47 VAL B O 1
ATOM 1555 N N . VAL B 1 48 ? 0.103 16.375 11.203 1 98.94 48 VAL B N 1
ATOM 1556 C CA . VAL B 1 48 ? -0.514 15.062 11.352 1 98.94 48 VAL B CA 1
ATOM 1557 C C . VAL B 1 48 ? -0.569 14.367 10 1 98.94 48 VAL B C 1
ATOM 1559 O O . VAL B 1 48 ? -0.962 14.969 8.992 1 98.94 48 VAL B O 1
ATOM 1562 N N . VAL B 1 49 ? -0.162 13.102 9.953 1 98.94 49 VAL B N 1
ATOM 1563 C CA . VAL B 1 49 ? -0.143 12.328 8.711 1 98.94 49 VAL B CA 1
ATOM 1564 C C . VAL B 1 49 ? -0.896 11.016 8.906 1 98.94 49 VAL B C 1
ATOM 1566 O O . VAL B 1 49 ? -0.62 10.266 9.844 1 98.94 49 VAL B O 1
ATOM 1569 N N . PHE B 1 50 ? -1.909 10.781 8.102 1 98.94 50 PHE B N 1
ATOM 1570 C CA . PHE B 1 50 ? -2.479 9.453 7.922 1 98.94 50 PHE B CA 1
ATOM 1571 C C . PHE B 1 50 ? -1.795 8.719 6.77 1 98.94 50 PHE B C 1
ATOM 1573 O O . PHE B 1 50 ? -1.763 9.219 5.645 1 98.94 50 PHE B O 1
ATOM 1580 N N . MET B 1 51 ? -1.253 7.488 6.969 1 98.88 51 MET B N 1
ATOM 1581 C CA . MET B 1 51 ? -0.382 6.887 5.961 1 98.88 51 MET B CA 1
ATOM 1582 C C . MET B 1 51 ? -0.412 5.367 6.055 1 98.88 51 MET B C 1
ATOM 1584 O O . MET B 1 51 ? -0.979 4.809 6.996 1 98.88 51 MET B O 1
ATOM 1588 N N . LYS B 1 52 ? 0.044 4.746 5.047 1 98.56 52 LYS B N 1
ATOM 1589 C CA . LYS B 1 52 ? 0.278 3.305 5.086 1 98.56 52 LYS B CA 1
ATOM 1590 C C . LYS B 1 52 ? 1.636 2.982 5.703 1 98.56 52 LYS B C 1
ATOM 1592 O O . LYS B 1 52 ? 2.674 3.174 5.066 1 98.56 52 LYS B O 1
ATOM 1597 N N . GLY B 1 53 ? 1.597 2.439 6.934 1 98.12 53 GLY B N 1
ATOM 1598 C CA . GLY B 1 53 ? 2.807 2.301 7.73 1 98.12 53 GLY B CA 1
ATOM 1599 C C . GLY B 1 53 ? 3.025 3.451 8.695 1 98.12 53 GLY B C 1
ATOM 1600 O O . GLY B 1 53 ? 2.076 4.148 9.055 1 98.12 53 GLY B O 1
ATOM 1601 N N . VAL B 1 54 ? 4.246 3.502 9.242 1 98.06 54 VAL B N 1
ATOM 1602 C CA . VAL B 1 54 ? 4.676 4.566 10.141 1 98.06 54 VAL B CA 1
ATOM 1603 C C . VAL B 1 54 ? 5.945 5.219 9.602 1 98.06 54 VAL B C 1
ATOM 1605 O O . VAL B 1 54 ? 6.594 4.676 8.703 1 98.06 54 VAL B O 1
ATOM 1608 N N . PRO B 1 55 ? 6.242 6.449 10.078 1 98.62 55 PRO B N 1
ATOM 1609 C CA . PRO B 1 55 ? 7.367 7.188 9.508 1 98.62 55 PRO B CA 1
ATOM 1610 C C . PRO B 1 55 ? 8.656 6.371 9.484 1 98.62 55 PRO B C 1
ATOM 1612 O O . PRO B 1 55 ? 9.438 6.469 8.531 1 98.62 55 PRO B O 1
ATOM 1615 N N . GLN B 1 56 ? 8.867 5.523 10.477 1 97.12 56 GLN B N 1
ATOM 1616 C CA . GLN B 1 56 ? 10.094 4.738 10.57 1 97.12 56 GLN B CA 1
ATOM 1617 C C . GLN B 1 56 ? 10.047 3.525 9.648 1 97.12 56 GLN B C 1
ATOM 1619 O O . GLN B 1 56 ? 11.078 2.922 9.344 1 97.12 56 GLN B O 1
ATOM 1624 N N . GLN B 1 57 ? 8.836 3.174 9.242 1 96.69 57 GLN B N 1
ATOM 1625 C CA . GLN B 1 57 ? 8.641 2.006 8.391 1 96.69 57 GLN B CA 1
ATOM 1626 C C . GLN B 1 57 ? 7.449 2.195 7.457 1 96.69 57 GLN B C 1
ATOM 1628 O O . GLN B 1 57 ? 6.449 1.485 7.57 1 96.69 57 GLN B O 1
ATOM 1633 N N . PRO B 1 58 ? 7.594 3.086 6.5 1 97.94 58 PRO B N 1
ATOM 1634 C CA . PRO B 1 58 ? 6.508 3.215 5.527 1 97.94 58 PRO B CA 1
ATOM 1635 C C . PRO B 1 58 ? 6.305 1.949 4.695 1 97.94 58 PRO B C 1
ATOM 1637 O O . PRO B 1 58 ? 7.277 1.291 4.32 1 97.94 58 PRO B O 1
ATOM 1640 N N . MET B 1 59 ? 5.09 1.622 4.387 1 97.12 59 MET B N 1
ATOM 1641 C CA . MET B 1 59 ? 4.77 0.352 3.74 1 97.12 59 MET B CA 1
ATOM 1642 C C . MET B 1 59 ? 4.258 0.576 2.322 1 97.12 59 MET B C 1
ATOM 1644 O O . MET B 1 59 ? 3.713 -0.34 1.702 1 97.12 59 MET B O 1
ATOM 1648 N N . CYS B 1 60 ? 4.371 1.746 1.793 1 96.88 60 CYS B N 1
ATOM 1649 C CA . CYS B 1 60 ? 3.986 2.184 0.455 1 96.88 60 CYS B CA 1
ATOM 1650 C C . CYS B 1 60 ? 4.898 3.303 -0.034 1 96.88 60 CYS B C 1
ATOM 1652 O O . CYS B 1 60 ? 5.352 4.129 0.758 1 96.88 60 CYS B O 1
ATOM 1654 N N . GLY B 1 61 ? 5.133 3.299 -1.293 1 96.56 61 GLY B N 1
ATOM 1655 C CA . GLY B 1 61 ? 6.031 4.293 -1.857 1 96.56 61 GLY B CA 1
ATOM 1656 C C . GLY B 1 61 ? 5.531 5.715 -1.697 1 96.56 61 GLY B C 1
ATOM 1657 O O . GLY B 1 61 ? 6.32 6.637 -1.484 1 96.56 61 GLY B O 1
ATOM 1658 N N . PHE B 1 62 ? 4.238 5.922 -1.811 1 98.25 62 PHE B N 1
ATOM 1659 C CA . PHE B 1 62 ? 3.674 7.258 -1.65 1 98.25 62 PHE B CA 1
ATOM 1660 C C . PHE B 1 62 ? 3.818 7.738 -0.211 1 98.25 62 PHE B C 1
ATOM 1662 O O . PHE B 1 62 ? 4.148 8.898 0.032 1 98.25 62 PHE B O 1
ATOM 1669 N N . SER B 1 63 ? 3.52 6.863 0.706 1 98.88 63 SER B N 1
ATOM 1670 C CA . SER B 1 63 ? 3.721 7.195 2.111 1 98.88 63 SER B CA 1
ATOM 1671 C C . SER B 1 63 ? 5.184 7.512 2.4 1 98.88 63 SER B C 1
ATOM 1673 O O . SER B 1 63 ? 5.488 8.453 3.133 1 98.88 63 SER B O 1
ATOM 1675 N N . ASN B 1 64 ? 6.059 6.758 1.82 1 98.69 64 ASN B N 1
ATOM 1676 C CA . ASN B 1 64 ? 7.484 7.027 1.981 1 98.69 64 ASN B CA 1
ATOM 1677 C C . ASN B 1 64 ? 7.859 8.406 1.44 1 98.69 64 ASN B C 1
ATOM 1679 O O . ASN B 1 64 ? 8.648 9.125 2.057 1 98.69 64 ASN B O 1
ATOM 1683 N N . ALA B 1 65 ? 7.297 8.75 0.293 1 98.81 65 ALA B N 1
ATOM 1684 C CA . ALA B 1 65 ? 7.578 10.055 -0.303 1 98.81 65 ALA B CA 1
ATOM 1685 C C . ALA B 1 65 ? 7.188 11.188 0.643 1 98.81 65 ALA B C 1
ATOM 1687 O O . ALA B 1 65 ? 7.945 12.141 0.828 1 98.81 65 ALA B O 1
ATOM 1688 N N . VAL B 1 66 ? 6.031 11.062 1.244 1 98.94 66 VAL B N 1
ATOM 1689 C CA . VAL B 1 66 ? 5.562 12.078 2.178 1 98.94 66 VAL B CA 1
ATOM 1690 C C . VAL B 1 66 ? 6.523 12.18 3.361 1 98.94 66 VAL B C 1
ATOM 1692 O O . VAL B 1 66 ? 6.902 13.281 3.771 1 98.94 66 VAL B O 1
ATOM 1695 N N . VAL B 1 67 ? 6.949 11.055 3.922 1 98.94 67 VAL B N 1
ATOM 1696 C CA . VAL B 1 67 ? 7.887 11.023 5.039 1 98.94 67 VAL B CA 1
ATOM 1697 C C . VAL B 1 67 ? 9.188 11.719 4.645 1 98.94 67 VAL B C 1
ATOM 1699 O O . VAL B 1 67 ? 9.719 12.531 5.402 1 98.94 67 VAL B O 1
ATOM 1702 N N . GLN B 1 68 ? 9.641 11.477 3.486 1 98.75 68 GLN B N 1
ATOM 1703 C CA . GLN B 1 68 ? 10.898 12.055 3.018 1 98.75 68 GLN B CA 1
ATOM 1704 C C . GLN B 1 68 ? 10.766 13.562 2.834 1 98.75 68 GLN B C 1
ATOM 1706 O O . GLN B 1 68 ? 11.68 14.312 3.193 1 98.75 68 GLN B O 1
ATOM 1711 N N . ILE B 1 69 ? 9.719 13.938 2.25 1 98.88 69 ILE B N 1
ATOM 1712 C CA . ILE B 1 69 ? 9.484 15.367 2.051 1 98.88 69 ILE B CA 1
ATOM 1713 C C . ILE B 1 69 ? 9.492 16.078 3.398 1 98.88 69 ILE B C 1
ATOM 1715 O O . ILE B 1 69 ? 10.156 17.109 3.559 1 98.88 69 ILE B O 1
ATOM 1719 N N . LEU B 1 70 ? 8.766 15.57 4.375 1 98.88 70 LEU B N 1
ATOM 1720 C CA . LEU B 1 70 ? 8.734 16.188 5.699 1 98.88 70 LEU B CA 1
ATOM 1721 C C . LEU B 1 70 ? 10.133 16.219 6.316 1 98.88 70 LEU B C 1
ATOM 1723 O O . LEU B 1 70 ? 10.523 17.234 6.902 1 98.88 70 LEU B O 1
ATOM 1727 N N . ARG B 1 71 ? 10.828 15.195 6.148 1 98.69 71 ARG B N 1
ATOM 1728 C CA . ARG B 1 71 ? 12.195 15.117 6.652 1 98.69 71 ARG B CA 1
ATOM 1729 C C . ARG B 1 71 ? 13.078 16.203 6.023 1 98.69 71 ARG B C 1
ATOM 1731 O O . ARG B 1 71 ? 13.852 16.859 6.719 1 98.69 71 ARG B O 1
ATOM 1738 N N . MET B 1 72 ? 12.984 16.375 4.727 1 98.31 72 MET B N 1
ATOM 1739 C CA . MET B 1 72 ? 13.766 17.391 4.016 1 98.31 72 MET B CA 1
ATOM 1740 C C . MET B 1 72 ? 13.469 18.781 4.543 1 98.31 72 MET B C 1
ATOM 1742 O O . MET B 1 72 ? 14.336 19.656 4.527 1 98.31 72 MET B O 1
ATOM 1746 N N . HIS B 1 73 ? 12.336 18.938 5.023 1 98.69 73 HIS B N 1
ATOM 1747 C CA . HIS B 1 73 ? 11.938 20.234 5.555 1 98.69 73 HIS B CA 1
ATOM 1748 C C . HIS B 1 73 ? 12.227 20.328 7.051 1 98.69 73 HIS B C 1
ATOM 1750 O O . HIS B 1 73 ? 11.836 21.297 7.703 1 98.69 73 HIS B O 1
ATOM 1756 N N . GLY B 1 74 ? 12.805 19.281 7.598 1 98.25 74 GLY B N 1
ATOM 1757 C CA . GLY B 1 74 ? 13.18 19.297 9 1 98.25 74 GLY B CA 1
ATOM 1758 C C . GLY B 1 74 ? 12.023 18.984 9.93 1 98.25 74 GLY B C 1
ATOM 1759 O O . GLY B 1 74 ? 12.062 19.312 11.117 1 98.25 74 GLY B O 1
ATOM 1760 N N . VAL B 1 75 ? 10.977 18.422 9.336 1 98.62 75 VAL B N 1
ATOM 1761 C CA . VAL B 1 75 ? 9.828 18.031 10.148 1 98.62 75 VAL B CA 1
ATOM 1762 C C . VAL B 1 75 ? 9.977 16.578 10.586 1 98.62 75 VAL B C 1
ATOM 1764 O O . VAL B 1 75 ? 9.578 15.656 9.859 1 98.62 75 VAL B O 1
ATOM 1767 N N . ASP B 1 76 ? 10.43 16.375 11.797 1 95.12 76 ASP B N 1
ATOM 1768 C CA . ASP B 1 76 ? 10.781 15.023 12.242 1 95.12 76 ASP B CA 1
ATOM 1769 C C . ASP B 1 76 ? 9.828 14.539 13.328 1 95.12 76 ASP B C 1
ATOM 1771 O O . ASP B 1 76 ? 9.781 13.344 13.633 1 95.12 76 ASP B O 1
ATOM 1775 N N . ASN B 1 77 ? 9.203 15.5 13.914 1 95.44 77 ASN B N 1
ATOM 1776 C CA . ASN B 1 77 ? 8.258 15.18 14.977 1 95.44 77 ASN B CA 1
ATOM 1777 C C . ASN B 1 77 ? 6.832 15.539 14.586 1 95.44 77 ASN B C 1
ATOM 1779 O O . ASN B 1 77 ? 6.5 16.719 14.438 1 95.44 77 ASN B O 1
ATOM 1783 N N . TYR B 1 78 ? 6.098 14.578 14.359 1 98.75 78 TYR B N 1
ATOM 1784 C CA . TYR B 1 78 ? 4.691 14.766 14.023 1 98.75 78 TYR B CA 1
ATOM 1785 C C . TYR B 1 78 ? 3.881 13.523 14.367 1 98.75 78 TYR B C 1
ATOM 1787 O O . TYR B 1 78 ? 4.441 12.445 14.562 1 98.75 78 TYR B O 1
ATOM 1795 N N . SER B 1 79 ? 2.625 13.719 14.492 1 98.75 79 SER B N 1
ATOM 1796 C CA . SER B 1 79 ? 1.742 12.578 14.703 1 98.75 79 SER B CA 1
ATOM 1797 C C . SER B 1 79 ? 1.47 11.836 13.398 1 98.75 79 SER B C 1
ATOM 1799 O O . SER B 1 79 ? 1.27 12.461 12.359 1 98.75 79 SER B O 1
ATOM 1801 N N . SER B 1 80 ? 1.523 10.578 13.461 1 98.81 80 SER B N 1
ATOM 1802 C CA . SER B 1 80 ? 1.186 9.734 12.32 1 98.81 80 SER B CA 1
ATOM 1803 C C . SER B 1 80 ? 0.242 8.609 12.727 1 98.81 80 SER B C 1
ATOM 1805 O O . SER B 1 80 ? 0.33 8.086 13.844 1 98.81 80 SER B O 1
ATOM 1807 N N . TYR B 1 81 ? -0.647 8.219 11.852 1 98.88 81 TYR B N 1
ATOM 1808 C CA . TYR B 1 81 ? -1.604 7.141 12.078 1 98.88 81 TYR B CA 1
ATOM 1809 C C . TYR B 1 81 ? -1.562 6.133 10.938 1 98.88 81 TYR B C 1
ATOM 1811 O O . TYR B 1 81 ? -1.739 6.496 9.773 1 98.88 81 TYR B O 1
ATOM 1819 N N . ASN B 1 82 ? -1.312 4.938 11.328 1 98.75 82 ASN B N 1
ATOM 1820 C CA . ASN B 1 82 ? -1.222 3.84 10.367 1 98.75 82 ASN B CA 1
ATOM 1821 C C . ASN B 1 82 ? -2.602 3.305 10 1 98.75 82 ASN B C 1
ATOM 1823 O O . ASN B 1 82 ? -3.225 2.59 10.781 1 98.75 82 ASN B O 1
ATOM 1827 N N . VAL B 1 83 ? -2.988 3.502 8.742 1 98.56 83 VAL B N 1
ATOM 1828 C CA . VAL B 1 83 ? -4.355 3.166 8.359 1 98.56 83 VAL B CA 1
ATOM 1829 C C . VAL B 1 83 ? -4.445 1.683 8.008 1 98.56 83 VAL B C 1
ATOM 1831 O O . VAL B 1 83 ? -5.543 1.129 7.898 1 98.56 83 VAL B O 1
ATOM 1834 N N . LEU B 1 84 ? -3.324 1.059 7.758 1 97.31 84 LEU B N 1
ATOM 1835 C CA . LEU B 1 84 ? -3.338 -0.36 7.418 1 97.31 84 LEU B CA 1
ATOM 1836 C C . LEU B 1 84 ? -3.85 -1.194 8.586 1 97.31 84 LEU B C 1
ATOM 1838 O O . LEU B 1 84 ? -4.289 -2.33 8.398 1 97.31 84 LEU B O 1
ATOM 1842 N N . GLU B 1 85 ? -3.881 -0.698 9.758 1 95.38 85 GLU B N 1
ATOM 1843 C CA . GLU B 1 85 ? -4.234 -1.453 10.961 1 95.38 85 GLU B CA 1
ATOM 1844 C C . GLU B 1 85 ? -5.688 -1.21 11.352 1 95.38 85 GLU B C 1
ATOM 1846 O O . GLU B 1 85 ? -6.18 -1.798 12.32 1 95.38 85 GLU B O 1
ATOM 1851 N N . ASP B 1 86 ? -6.32 -0.345 10.641 1 96.56 86 ASP B N 1
ATOM 1852 C CA . ASP B 1 86 ? -7.66 0.074 11.031 1 96.56 86 ASP B CA 1
ATOM 1853 C C . ASP B 1 86 ? -8.484 0.489 9.812 1 96.56 86 ASP B C 1
ATOM 1855 O O . ASP B 1 86 ? -8.445 1.65 9.398 1 96.56 86 ASP B O 1
ATOM 1859 N N . GLU B 1 87 ? -9.289 -0.453 9.383 1 95.56 87 GLU B N 1
ATOM 1860 C CA . GLU B 1 87 ? -10.086 -0.216 8.188 1 95.56 87 GLU B CA 1
ATOM 1861 C C . GLU B 1 87 ? -11.086 0.919 8.398 1 95.56 87 GLU B C 1
ATOM 1863 O O . GLU B 1 87 ? -11.383 1.669 7.469 1 95.56 87 GLU B O 1
ATOM 1868 N N . ASN B 1 88 ? -11.633 1.053 9.578 1 97.88 88 ASN B N 1
ATOM 1869 C CA . ASN B 1 88 ? -12.539 2.156 9.875 1 97.88 88 ASN B CA 1
ATOM 1870 C C . ASN B 1 88 ? -11.844 3.508 9.734 1 97.88 88 ASN B C 1
ATOM 1872 O O . ASN B 1 88 ? -12.398 4.438 9.148 1 97.88 88 ASN B O 1
ATOM 1876 N N . LEU B 1 89 ? -10.664 3.564 10.258 1 98.62 89 LEU B N 1
ATOM 1877 C CA . LEU B 1 89 ? -9.883 4.789 10.133 1 98.62 89 LEU B CA 1
ATOM 1878 C C . LEU B 1 89 ? -9.555 5.074 8.672 1 98.62 89 LEU B C 1
ATOM 1880 O O . LEU B 1 89 ? -9.625 6.223 8.227 1 98.62 89 LEU B O 1
ATOM 1884 N N . ARG B 1 90 ? -9.125 3.969 7.953 1 98.56 90 ARG B N 1
ATOM 1885 C CA . ARG B 1 90 ? -8.773 4.094 6.539 1 98.56 90 ARG B CA 1
ATOM 1886 C C . ARG B 1 90 ? -9.922 4.699 5.742 1 98.56 90 ARG B C 1
ATOM 1888 O O . ARG B 1 90 ? -9.734 5.672 5.008 1 98.56 90 ARG B O 1
ATOM 1895 N N . GLN B 1 91 ? -11.117 4.215 5.945 1 97.81 91 GLN B N 1
ATOM 1896 C CA . GLN B 1 91 ? -12.281 4.734 5.23 1 97.81 91 GLN B CA 1
ATOM 1897 C C . GLN B 1 91 ? -12.711 6.082 5.793 1 97.81 91 GLN B C 1
ATOM 1899 O O . GLN B 1 91 ? -13.07 6.992 5.039 1 97.81 91 GLN B O 1
ATOM 1904 N N . GLY B 1 92 ? -12.609 6.23 7.016 1 98.75 92 GLY B N 1
ATOM 1905 C CA . GLY B 1 92 ? -13.039 7.453 7.68 1 98.75 92 GLY B CA 1
ATOM 1906 C C . GLY B 1 92 ? -12.25 8.68 7.242 1 98.75 92 GLY B C 1
ATOM 1907 O O . GLY B 1 92 ? -12.828 9.75 7.031 1 98.75 92 GLY B O 1
ATOM 1908 N N . ILE B 1 93 ? -11.008 8.539 7.121 1 98.88 93 ILE B N 1
ATOM 1909 C CA . ILE B 1 93 ? -10.188 9.703 6.785 1 98.88 93 ILE B CA 1
ATOM 1910 C C . ILE B 1 93 ? -10.461 10.125 5.348 1 98.88 93 ILE B C 1
ATOM 1912 O O . ILE B 1 93 ? -10.414 11.32 5.027 1 98.88 93 ILE B O 1
ATOM 1916 N N . LYS B 1 94 ? -10.719 9.18 4.469 1 98.81 94 LYS B N 1
ATOM 1917 C CA . LYS B 1 94 ? -11.086 9.516 3.1 1 98.81 94 LYS B CA 1
ATOM 1918 C C . LYS B 1 94 ? -12.398 10.297 3.061 1 98.81 94 LYS B C 1
ATOM 1920 O O . LYS B 1 94 ? -12.516 11.289 2.344 1 98.81 94 LYS B O 1
ATOM 1925 N N . ASP B 1 95 ? -13.289 9.883 3.85 1 98.69 95 ASP B N 1
ATOM 1926 C CA . ASP B 1 95 ? -14.57 10.57 3.938 1 98.69 95 ASP B CA 1
ATOM 1927 C C . ASP B 1 95 ? -14.414 11.953 4.562 1 98.69 95 ASP B C 1
ATOM 1929 O O . ASP B 1 95 ? -14.977 12.93 4.074 1 98.69 95 ASP B O 1
ATOM 1933 N N . TYR B 1 96 ? -13.672 12.078 5.59 1 98.81 96 TYR B N 1
ATOM 1934 C CA . TYR B 1 96 ? -13.453 13.312 6.34 1 98.81 96 TYR B CA 1
ATOM 1935 C C . TYR B 1 96 ? -12.875 14.398 5.441 1 98.81 96 TYR B C 1
ATOM 1937 O O . TYR B 1 96 ? -13.336 15.547 5.469 1 98.81 96 TYR B O 1
ATOM 1945 N N . SER B 1 97 ? -11.938 14.016 4.625 1 98.81 97 SER B N 1
ATOM 1946 C CA . SER B 1 97 ? -11.234 14.984 3.791 1 98.81 97 SER B CA 1
ATOM 1947 C C . SER B 1 97 ? -11.875 15.094 2.412 1 98.81 97 SER B C 1
ATOM 1949 O O . SER B 1 97 ? -11.508 15.969 1.622 1 98.81 97 SER B O 1
ATOM 1951 N N . SER B 1 98 ? -12.828 14.227 2.131 1 98.44 98 SER B N 1
ATOM 1952 C CA . SER B 1 98 ? -13.352 14.102 0.775 1 98.44 98 SER B CA 1
ATOM 1953 C C . SER B 1 98 ? -12.227 13.938 -0.241 1 98.44 98 SER B C 1
ATOM 1955 O O . SER B 1 98 ? -12.211 14.617 -1.271 1 98.44 98 SER B O 1
ATOM 1957 N N . TRP B 1 99 ? -11.219 13.141 0.081 1 98.69 99 TRP B N 1
ATOM 1958 C CA . TRP B 1 99 ? -10.047 12.828 -0.731 1 98.69 99 TRP B CA 1
ATOM 1959 C C . TRP B 1 99 ? -9.828 11.328 -0.825 1 98.69 99 TRP B C 1
ATOM 1961 O O . TRP B 1 99 ? -9.859 10.625 0.189 1 98.69 99 TRP B O 1
ATOM 1971 N N . PRO B 1 100 ? -9.57 10.82 -1.99 1 97.62 100 PRO B N 1
ATOM 1972 C CA . PRO B 1 100 ? -9.734 9.375 -2.189 1 97.62 100 PRO B CA 1
ATOM 1973 C C . PRO B 1 100 ? -8.484 8.586 -1.816 1 97.62 100 PRO B C 1
ATOM 1975 O O . PRO B 1 100 ? -8.547 7.363 -1.643 1 97.62 100 PRO B O 1
ATOM 1978 N N . THR B 1 101 ? -7.297 9.289 -1.756 1 98.12 101 THR B N 1
ATOM 1979 C CA . THR B 1 101 ? -6.07 8.5 -1.672 1 98.12 101 THR B CA 1
ATOM 1980 C C . THR B 1 101 ? -5.359 8.75 -0.345 1 98.12 101 THR B C 1
ATOM 1982 O O . THR B 1 101 ? -5.691 9.695 0.376 1 98.12 101 THR B O 1
ATOM 1985 N N . ILE B 1 102 ? -4.543 7.844 0.053 1 98.56 102 ILE B N 1
ATOM 1986 C CA . ILE B 1 102 ? -3.607 7.867 1.174 1 98.56 102 ILE B CA 1
ATOM 1987 C C . ILE B 1 102 ? -2.172 7.84 0.65 1 98.56 102 ILE B C 1
ATOM 1989 O O . ILE B 1 102 ? -1.878 7.164 -0.337 1 98.56 102 ILE B O 1
ATOM 1993 N N . PRO B 1 103 ? -1.398 8.57 1.257 1 98.88 103 PRO B N 1
ATOM 1994 C CA . PRO B 1 103 ? -1.415 9.289 2.531 1 98.88 103 PRO B CA 1
ATOM 1995 C C . PRO B 1 103 ? -2.146 10.625 2.441 1 98.88 103 PRO B C 1
ATOM 1997 O O . PRO B 1 103 ? -2.463 11.086 1.341 1 98.88 103 PRO B O 1
ATOM 2000 N N . GLN B 1 104 ? -2.486 11.156 3.596 1 98.94 104 GLN B N 1
ATOM 2001 C CA . GLN B 1 104 ? -3.09 12.477 3.721 1 98.94 104 GLN B CA 1
ATOM 2002 C C . GLN B 1 104 ? -2.408 13.289 4.816 1 98.94 104 GLN B C 1
ATOM 2004 O O . GLN B 1 104 ? -2.189 12.797 5.922 1 98.94 104 GLN B O 1
ATOM 2009 N N . VAL B 1 105 ? -2.102 14.578 4.535 1 99 105 VAL B N 1
ATOM 2010 C CA . VAL B 1 105 ? -1.324 15.438 5.426 1 99 105 VAL B CA 1
ATOM 2011 C C . VAL B 1 105 ? -2.189 16.594 5.918 1 99 105 VAL B C 1
ATOM 2013 O O . VAL B 1 105 ? -2.898 17.219 5.129 1 99 105 VAL B O 1
ATOM 2016 N N . PHE B 1 106 ? -2.104 16.859 7.145 1 98.94 106 PHE B N 1
ATOM 2017 C CA . PHE B 1 106 ? -2.793 17.969 7.797 1 98.94 106 PHE B CA 1
ATOM 2018 C C . PHE B 1 106 ? -1.802 18.875 8.523 1 98.94 106 PHE B C 1
ATOM 2020 O O . PHE B 1 106 ? -0.87 18.391 9.164 1 98.94 106 PHE B O 1
ATOM 2027 N N . LEU B 1 107 ? -1.969 20.141 8.453 1 98.88 107 LEU B N 1
ATOM 2028 C CA . LEU B 1 107 ? -1.248 21.141 9.227 1 98.88 107 LEU B CA 1
ATOM 2029 C C . LEU B 1 107 ? -2.203 21.922 10.117 1 98.88 107 LEU B C 1
ATOM 2031 O O . LEU B 1 107 ? -3.102 22.609 9.625 1 98.88 107 LEU B O 1
ATOM 2035 N N . SER B 1 108 ? -2.016 21.719 11.453 1 98.5 108 SER B N 1
ATOM 2036 C CA . SER B 1 108 ? -2.85 22.375 12.445 1 98.5 108 SER B CA 1
ATOM 2037 C C . SER B 1 108 ? -4.332 22.172 12.148 1 98.5 108 SER B C 1
ATOM 2039 O O . SER B 1 108 ? -5.109 23.125 12.141 1 98.5 108 SER B O 1
ATOM 2041 N N . GLY B 1 109 ? -4.656 20.969 11.742 1 98.69 109 GLY B N 1
ATOM 2042 C CA . GLY B 1 109 ? -6.051 20.578 11.578 1 98.69 109 GLY B CA 1
ATOM 2043 C C . GLY B 1 109 ? -6.582 20.844 10.18 1 98.69 109 GLY B C 1
ATOM 2044 O O . GLY B 1 109 ? -7.711 20.469 9.859 1 98.69 109 GLY B O 1
ATOM 2045 N N . GLU B 1 110 ? -5.809 21.469 9.305 1 98.56 110 GLU B N 1
ATOM 2046 C CA . GLU B 1 110 ? -6.238 21.781 7.945 1 98.56 110 GLU B CA 1
ATOM 2047 C C . GLU B 1 110 ? -5.656 20.781 6.949 1 98.56 110 GLU B C 1
ATOM 2049 O O . GLU B 1 110 ? -4.457 20.484 6.984 1 98.56 110 GLU B O 1
ATOM 2054 N N . PHE B 1 111 ? -6.5 20.328 6.078 1 98.88 111 PHE B N 1
ATOM 2055 C CA . PHE B 1 111 ? -6.062 19.391 5.066 1 98.88 111 PHE B CA 1
ATOM 2056 C C . PHE B 1 111 ? -5.199 20.078 4.016 1 98.88 111 PHE B C 1
ATOM 2058 O O . PHE B 1 111 ? -5.641 21.016 3.363 1 98.88 111 PHE B O 1
ATOM 2065 N N . VAL B 1 112 ? -3.992 19.578 3.887 1 98.81 112 VAL B N 1
ATOM 2066 C CA . VAL B 1 112 ? -3.049 20.125 2.924 1 98.81 112 VAL B CA 1
ATOM 2067 C C . VAL B 1 112 ? -3.141 19.359 1.607 1 98.81 112 VAL B C 1
ATOM 2069 O O . VAL B 1 112 ? -3.164 19.953 0.53 1 98.81 112 VAL B O 1
ATOM 2072 N N . GLY B 1 113 ? -3.145 17.984 1.761 1 98.69 113 GLY B N 1
ATOM 2073 C CA . GLY B 1 113 ? -3.211 17.172 0.561 1 98.69 113 GLY B CA 1
ATOM 2074 C C . GLY B 1 113 ? -2.594 15.797 0.74 1 98.69 113 GLY B C 1
ATOM 2075 O O . GLY B 1 113 ? -2.172 15.438 1.842 1 98.69 113 GLY B O 1
ATOM 2076 N N . GLY B 1 114 ? -2.678 15.023 -0.367 1 98.62 114 GLY B N 1
ATOM 2077 C CA . GLY B 1 114 ? -1.974 13.758 -0.454 1 98.62 114 GLY B CA 1
ATOM 2078 C C . GLY B 1 114 ? -0.55 13.898 -0.959 1 98.62 114 GLY B C 1
ATOM 2079 O O . GLY B 1 114 ? 0.026 14.984 -0.911 1 98.62 114 GLY B O 1
ATOM 2080 N N . CYS B 1 115 ? -0.044 12.781 -1.411 1 98.81 115 CYS B N 1
ATOM 2081 C CA . CYS B 1 115 ? 1.349 12.695 -1.835 1 98.81 115 CYS B CA 1
ATOM 2082 C C . CYS B 1 115 ? 1.621 13.641 -2.998 1 98.81 115 CYS B C 1
ATOM 2084 O O . CYS B 1 115 ? 2.559 14.438 -2.949 1 98.81 115 CYS B O 1
ATOM 2086 N N . ASP B 1 116 ? 0.821 13.625 -4.074 1 98.62 116 ASP B N 1
ATOM 2087 C CA . ASP B 1 116 ? 1.06 14.422 -5.277 1 98.62 116 ASP B CA 1
ATOM 2088 C C . ASP B 1 116 ? 1.04 15.914 -4.961 1 98.62 116 ASP B C 1
ATOM 2090 O O . ASP B 1 116 ? 1.866 16.672 -5.473 1 98.62 116 ASP B O 1
ATOM 2094 N N . ILE B 1 117 ? 0.122 16.375 -4.105 1 98.75 117 ILE B N 1
ATOM 2095 C CA . ILE B 1 117 ? 0.009 17.781 -3.756 1 98.75 117 ILE B CA 1
ATOM 2096 C C . ILE B 1 117 ? 1.216 18.203 -2.922 1 98.75 117 ILE B C 1
ATOM 2098 O O . ILE B 1 117 ? 1.818 19.25 -3.176 1 98.75 117 ILE B O 1
ATOM 2102 N N . LEU B 1 118 ? 1.546 17.391 -1.934 1 98.81 118 LEU B N 1
ATOM 2103 C CA . LEU B 1 118 ? 2.695 17.734 -1.103 1 98.81 118 LEU B CA 1
ATOM 2104 C C . LEU B 1 118 ? 3.965 17.828 -1.942 1 98.81 118 LEU B C 1
ATOM 2106 O O . LEU B 1 118 ? 4.793 18.719 -1.725 1 98.81 118 LEU B O 1
ATOM 2110 N N . LEU B 1 119 ? 4.133 16.891 -2.854 1 98.81 119 LEU B N 1
ATOM 2111 C CA . LEU B 1 119 ? 5.293 16.922 -3.738 1 98.81 119 LEU B CA 1
ATOM 2112 C C . LEU B 1 119 ? 5.328 18.203 -4.555 1 98.81 119 LEU B C 1
ATOM 2114 O O . LEU B 1 119 ? 6.383 18.828 -4.684 1 98.81 119 LEU B O 1
ATOM 2118 N N . GLN B 1 120 ? 4.215 18.578 -5.129 1 98.81 120 GLN B N 1
ATOM 2119 C CA . GLN B 1 120 ? 4.125 19.828 -5.887 1 98.81 120 GLN B CA 1
ATOM 2120 C C . GLN B 1 120 ? 4.488 21.031 -5.016 1 98.81 120 GLN B C 1
ATOM 2122 O O . GLN B 1 120 ? 5.266 21.891 -5.43 1 98.81 120 GLN B O 1
ATOM 2127 N N . MET B 1 121 ? 3.982 21.062 -3.844 1 98.88 121 MET B N 1
ATOM 2128 C CA . MET B 1 121 ? 4.266 22.156 -2.93 1 98.88 121 MET B CA 1
ATOM 2129 C C . MET B 1 121 ? 5.738 22.188 -2.543 1 98.88 121 MET B C 1
ATOM 2131 O O . MET B 1 121 ? 6.316 23.25 -2.338 1 98.88 121 MET B O 1
ATOM 2135 N N . HIS B 1 122 ? 6.297 21.016 -2.393 1 98.69 122 HIS B N 1
ATOM 2136 C CA . HIS B 1 122 ? 7.727 20.906 -2.117 1 98.69 122 HIS B CA 1
ATOM 2137 C C . HIS B 1 122 ? 8.555 21.484 -3.26 1 98.69 122 HIS B C 1
ATOM 2139 O O . HIS B 1 122 ? 9.492 22.25 -3.027 1 98.69 122 HIS B O 1
ATOM 2145 N N . GLN B 1 123 ? 8.156 21.156 -4.406 1 98.25 123 GLN B N 1
ATOM 2146 C CA . GLN B 1 123 ? 8.922 21.531 -5.594 1 98.25 123 GLN B CA 1
ATOM 2147 C C . GLN B 1 123 ? 8.812 23.016 -5.875 1 98.25 123 GLN B C 1
ATOM 2149 O O . GLN B 1 123 ? 9.789 23.656 -6.285 1 98.25 123 GLN B O 1
ATOM 2154 N N . ASN B 1 124 ? 7.688 23.562 -5.645 1 98.25 124 ASN B N 1
ATOM 2155 C CA . ASN B 1 124 ? 7.504 24.953 -6.031 1 98.25 124 ASN B CA 1
ATOM 2156 C C . ASN B 1 124 ? 7.742 25.906 -4.855 1 98.25 124 ASN B C 1
ATOM 2158 O O . ASN B 1 124 ? 7.602 27.109 -4.992 1 98.25 124 ASN B O 1
ATOM 2162 N N . GLY B 1 125 ? 7.926 25.359 -3.699 1 97.94 125 GLY B N 1
ATOM 2163 C CA . GLY B 1 125 ? 8.289 26.172 -2.549 1 97.94 125 GLY B CA 1
ATOM 2164 C C . GLY B 1 125 ? 7.105 26.531 -1.674 1 97.94 125 GLY B C 1
ATOM 2165 O O . GLY B 1 125 ? 7.277 27.078 -0.582 1 97.94 125 GLY B O 1
ATOM 2166 N N . ASP B 1 126 ? 5.934 26.188 -2.074 1 98.69 126 ASP B N 1
ATOM 2167 C CA . ASP B 1 126 ? 4.715 26.547 -1.347 1 98.69 126 ASP B CA 1
ATOM 2168 C C . ASP B 1 126 ? 4.676 25.859 0.019 1 98.69 126 ASP B C 1
ATOM 2170 O O . ASP B 1 126 ? 4.055 26.375 0.955 1 98.69 126 ASP B O 1
ATOM 2174 N N . LEU B 1 127 ? 5.332 24.766 0.182 1 98.75 127 LEU B N 1
ATOM 2175 C CA . LEU B 1 127 ? 5.305 24.016 1.439 1 98.75 127 LEU B CA 1
ATOM 2176 C C . LEU B 1 127 ? 6.016 24.797 2.543 1 98.75 127 LEU B C 1
ATOM 2178 O O . LEU B 1 127 ? 5.609 24.734 3.705 1 98.75 127 LEU B O 1
ATOM 2182 N N . VAL B 1 128 ? 7.02 25.531 2.182 1 98.56 128 VAL B N 1
ATOM 2183 C CA . VAL B 1 128 ? 7.746 26.359 3.137 1 98.56 128 VAL B CA 1
ATOM 2184 C C . VAL B 1 128 ? 6.793 27.375 3.771 1 98.56 128 VAL B C 1
ATOM 2186 O O . VAL B 1 128 ? 6.77 27.531 4.992 1 98.56 128 VAL B O 1
ATOM 2189 N N . GLU B 1 129 ? 6.004 27.953 2.896 1 98.31 129 GLU B N 1
ATOM 2190 C CA . GLU B 1 129 ? 5.051 28.953 3.373 1 98.31 129 GLU B CA 1
ATOM 2191 C C . GLU B 1 129 ? 3.98 28.312 4.258 1 98.31 129 GLU B C 1
ATOM 2193 O O . GLU B 1 129 ? 3.627 28.859 5.305 1 98.31 129 GLU B O 1
ATOM 2198 N N . GLU B 1 130 ? 3.482 27.141 3.818 1 98.62 130 GLU B N 1
ATOM 2199 C CA . GLU B 1 130 ? 2.451 26.453 4.59 1 98.62 130 GLU B CA 1
ATOM 2200 C C . GLU B 1 130 ? 2.965 26.047 5.969 1 98.62 130 GLU B C 1
ATOM 2202 O O . GLU B 1 130 ? 2.248 26.172 6.965 1 98.62 130 GLU B O 1
ATOM 2207 N N . LEU B 1 131 ? 4.156 25.625 6.082 1 98.75 131 LEU B N 1
ATOM 2208 C CA . LEU B 1 131 ? 4.777 25.25 7.352 1 98.75 131 LEU B CA 1
ATOM 2209 C C . LEU B 1 131 ? 4.965 26.469 8.242 1 98.75 131 LEU B C 1
ATOM 2211 O O . LEU B 1 131 ? 4.707 26.422 9.445 1 98.75 131 LEU B O 1
ATOM 2215 N N . GLN B 1 132 ? 5.344 27.547 7.594 1 98.5 132 GLN B N 1
ATOM 2216 C CA . GLN B 1 132 ? 5.562 28.781 8.344 1 98.5 132 GLN B CA 1
ATOM 2217 C C . GLN B 1 132 ? 4.27 29.266 8.992 1 98.5 132 GLN B C 1
ATOM 2219 O O . GLN B 1 132 ? 4.285 29.766 10.117 1 98.5 132 GLN B O 1
ATOM 2224 N N . LYS B 1 133 ? 3.232 29.141 8.258 1 98.25 133 LYS B N 1
ATOM 2225 C CA . LYS B 1 133 ? 1.933 29.562 8.773 1 98.25 133 LYS B CA 1
ATOM 2226 C C . LYS B 1 133 ? 1.604 28.875 10.086 1 98.25 133 LYS B C 1
ATOM 2228 O O . LYS B 1 133 ? 0.868 29.422 10.914 1 98.25 133 LYS B O 1
ATOM 2233 N N . VAL B 1 134 ? 2.148 27.703 10.234 1 98.06 134 VAL B N 1
ATOM 2234 C CA . VAL B 1 134 ? 1.821 26.969 11.453 1 98.06 134 VAL B CA 1
ATOM 2235 C C . VAL B 1 134 ? 3.018 26.984 12.406 1 98.06 134 VAL B C 1
ATOM 2237 O O . VAL B 1 134 ? 3.084 26.172 13.336 1 98.06 134 VAL B O 1
ATOM 2240 N N . GLY B 1 135 ? 3.979 27.797 12.211 1 97.81 135 GLY B N 1
ATOM 2241 C CA . GLY B 1 135 ? 5.078 28.047 13.125 1 97.81 135 GLY B CA 1
ATOM 2242 C C . GLY B 1 135 ? 6.246 27.094 12.938 1 97.81 135 GLY B C 1
ATOM 2243 O O . GLY B 1 135 ? 7.051 26.906 13.852 1 97.81 135 GLY B O 1
ATOM 2244 N N . ILE B 1 136 ? 6.309 26.484 11.805 1 98.25 136 ILE B N 1
ATOM 2245 C CA . ILE B 1 136 ? 7.418 25.578 11.523 1 98.25 136 ILE B CA 1
ATOM 2246 C C . ILE B 1 136 ? 8.352 26.203 10.492 1 98.25 136 ILE B C 1
ATOM 2248 O O . ILE B 1 136 ? 7.91 26.594 9.406 1 98.25 136 ILE B O 1
ATOM 2252 N N . ARG B 1 137 ? 9.547 26.312 10.891 1 97.62 137 ARG B N 1
ATOM 2253 C CA . ARG B 1 137 ? 10.547 26.812 9.953 1 97.62 137 ARG B CA 1
ATOM 2254 C C . ARG B 1 137 ? 11.164 25.672 9.156 1 97.62 137 ARG B C 1
ATOM 2256 O O . ARG B 1 137 ? 11.703 24.719 9.727 1 97.62 137 ARG B O 1
ATOM 2263 N N . SER B 1 138 ? 11.086 25.781 7.875 1 98.25 138 SER B N 1
ATOM 2264 C CA . SER B 1 138 ? 11.641 24.734 7.012 1 98.25 138 SER B CA 1
ATOM 2265 C C . SER B 1 138 ? 13.164 24.719 7.07 1 98.25 138 SER B C 1
ATOM 2267 O O . SER B 1 138 ? 13.797 25.781 7.027 1 98.25 138 SER B O 1
ATOM 2269 N N . ALA B 1 139 ? 13.672 23.562 7.027 1 97.5 139 ALA B N 1
ATOM 2270 C CA . ALA B 1 139 ? 15.117 23.391 7.039 1 97.5 139 ALA B CA 1
ATOM 2271 C C . ALA B 1 139 ? 15.727 23.812 5.703 1 97.5 139 ALA B C 1
ATOM 2273 O O . ALA B 1 139 ? 16.938 24.078 5.617 1 97.5 139 ALA B O 1
ATOM 2274 N N . LEU B 1 140 ? 14.93 23.922 4.68 1 95.88 140 LEU B N 1
ATOM 2275 C CA . LEU B 1 140 ? 15.43 24.281 3.355 1 95.88 140 LEU B CA 1
ATOM 2276 C C . LEU B 1 140 ? 15.852 25.734 3.311 1 95.88 140 LEU B C 1
ATOM 2278 O O . LEU B 1 140 ? 16.609 26.141 2.424 1 95.88 140 LEU B O 1
ATOM 2282 N N . LEU B 1 141 ? 15.367 26.547 4.172 1 93.44 141 LEU B N 1
ATOM 2283 C CA . LEU B 1 141 ? 15.719 27.969 4.234 1 93.44 141 LEU B CA 1
ATOM 2284 C C . LEU B 1 141 ? 17.141 28.156 4.762 1 93.44 141 LEU B C 1
ATOM 2286 O O . LEU B 1 141 ? 17.734 29.219 4.574 1 93.44 141 LEU B O 1
ATOM 2290 N N . ASP B 1 142 ? 17.672 27.234 5.398 1 87.81 142 ASP B N 1
ATOM 2291 C CA . ASP B 1 142 ? 19.031 27.297 5.906 1 87.81 142 ASP B CA 1
ATOM 2292 C C . ASP B 1 142 ? 20.047 26.906 4.832 1 87.81 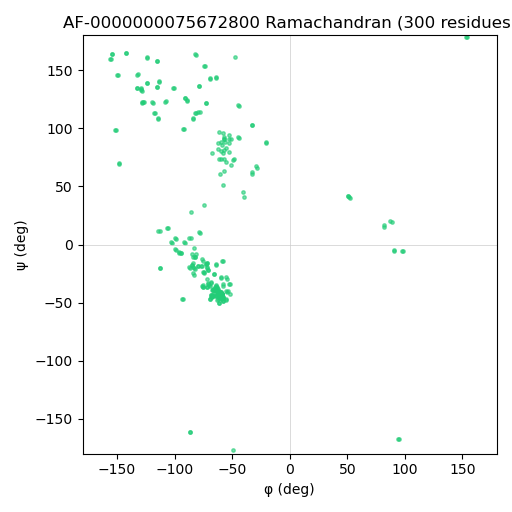142 ASP B C 1
ATOM 2294 O O . ASP B 1 142 ? 21.203 27.297 4.895 1 87.81 142 ASP B O 1
ATOM 2298 N N . LYS B 1 143 ? 19.797 26.188 3.871 1 71.62 143 LYS B N 1
ATOM 2299 C CA . LYS B 1 143 ? 20.719 25.719 2.844 1 71.62 143 LYS B CA 1
ATOM 2300 C C . LYS B 1 143 ? 20.891 26.766 1.738 1 71.62 143 LYS B C 1
ATOM 2302 O O . LYS B 1 143 ? 21.797 26.656 0.912 1 71.62 143 LYS B O 1
ATOM 2307 N N . GLN B 1 144 ? 20.109 27.75 1.474 1 60.38 144 GLN B N 1
ATOM 2308 C CA . GLN B 1 144 ? 20.328 28.75 0.425 1 60.38 144 GLN B CA 1
ATOM 2309 C C . GLN B 1 144 ? 21.359 29.781 0.853 1 60.38 144 GLN B C 1
ATOM 2311 O O . GLN B 1 144 ? 21.312 30.281 1.979 1 60.38 144 GLN B O 1
ATOM 2316 N N . PRO B 1 145 ? 22.516 29.797 0.173 1 56.19 145 PRO B N 1
ATOM 2317 C CA . PRO B 1 145 ? 23.578 30.766 0.453 1 56.19 145 PRO B CA 1
ATOM 2318 C C . PRO B 1 145 ? 23.047 32.188 0.639 1 56.19 145 PRO B C 1
ATOM 2320 O O . PRO B 1 145 ? 22.016 32.531 0.069 1 56.19 145 PRO B O 1
ATOM 2323 N N . ASP B 1 146 ? 23.25 32.812 1.83 1 50.31 146 ASP B N 1
ATOM 2324 C CA . ASP B 1 146 ? 23.031 34.219 2.164 1 50.31 146 ASP B CA 1
ATOM 2325 C C . ASP B 1 146 ? 23.469 35.125 1.014 1 50.31 146 ASP B C 1
ATOM 2327 O O . ASP B 1 146 ? 24.625 35.5 0.932 1 50.31 146 ASP B O 1
ATOM 2331 N N . THR B 1 147 ? 23.25 34.875 -0.152 1 48.59 147 THR B N 1
ATOM 2332 C CA . THR B 1 147 ? 23.766 35.812 -1.168 1 48.59 147 THR B CA 1
ATOM 2333 C C . THR B 1 147 ? 23.234 37.219 -0.945 1 48.59 147 THR B C 1
ATOM 2335 O O . THR B 1 147 ? 23.797 38.188 -1.46 1 48.59 147 THR B O 1
ATOM 2338 N N . ASP B 1 148 ? 21.969 37.438 -0.45 1 45.78 148 ASP B N 1
ATOM 2339 C CA . ASP B 1 148 ? 21.5 38.812 -0.582 1 45.78 148 ASP B CA 1
ATOM 2340 C C . ASP B 1 148 ? 22 39.688 0.573 1 45.78 148 ASP B C 1
ATOM 2342 O O . ASP B 1 148 ? 21.672 40.875 0.649 1 45.78 148 ASP B O 1
ATOM 2346 N N . LYS B 1 149 ? 22.609 39.312 1.739 1 46.94 149 LYS B N 1
ATOM 2347 C CA . LYS B 1 149 ? 22.953 40.281 2.758 1 46.94 149 LYS B CA 1
ATOM 2348 C C . LYS B 1 149 ? 24.203 41.094 2.352 1 46.94 149 LYS B C 1
ATOM 2350 O O . LYS B 1 149 ? 24.453 42.156 2.879 1 46.94 149 LYS B O 1
ATOM 2355 N N . ASP B 1 150 ? 25.156 40.469 1.656 1 38.38 150 ASP B N 1
ATOM 2356 C CA . ASP B 1 150 ? 26.375 41.25 1.512 1 38.38 150 ASP B CA 1
ATOM 2357 C C . ASP B 1 150 ? 26.25 42.25 0.351 1 38.38 150 ASP B C 1
ATOM 2359 O O . ASP B 1 150 ? 27.219 42.938 0.02 1 38.38 150 ASP B O 1
ATOM 2363 N N . LYS B 1 151 ? 25.219 42.094 -0.428 1 41.56 151 LYS B N 1
ATOM 2364 C CA . LYS B 1 151 ? 25.359 43.156 -1.427 1 41.56 151 LYS B CA 1
ATOM 2365 C C . LYS B 1 151 ? 24.703 44.469 -0.947 1 41.56 151 LYS B C 1
ATOM 2367 O O . LYS B 1 151 ? 24.516 45.406 -1.728 1 41.56 151 LYS B O 1
ATOM 2372 N N . GLN B 1 152 ? 24.188 44.562 0.345 1 28.2 152 GLN B N 1
ATOM 2373 C CA . GLN B 1 152 ? 23.844 45.938 0.732 1 28.2 152 GLN B CA 1
ATOM 2374 C C . GLN B 1 152 ? 25.078 46.688 1.251 1 28.2 152 GLN B C 1
ATOM 2376 O O . GLN B 1 152 ? 25.797 46.188 2.104 1 28.2 152 GLN B O 1
#

Organism: Branchiostoma floridae (NCBI:txid7739)

pLDDT: mean 83.5, std 24.81, range [27.39, 99.0]

Radius of gyration: 34.78 Å; Cα contacts (8 Å, |Δi|>4): 389; chains: 2; bounding box: 145×94×104 Å

Secondary structure (DSSP, 8-state):
------------------GGGGGTT------TTSHHHHHHHHTSSSEEEEESEETTEESSHHHHHHHHHHHHTT----EEEEGGG-HHHHHHHHHHHT--SS-EEEETTEEEE-HHHHHHHHHHSHHHHHHHHTT---THHHHS---SSTT-/------------------GGGGGTT------TTSHHHHHHHHTSSSEEEEESEETTEESSHHHHHHHHHHHHTT----EEEEGGG-HHHHHHHHHHHT--SS-EEEETTEEEE-HHHHHHHHHHSHHHHHHHHTT---THHHHS---SSTT-